Protein AF-A0A090DWC3-F1 (afdb_monomer_lite)

Sequence (326 aa):
MNIHKYEAYFHDGTLVEIDQKENNVVLSMISSEMYPDEMKDPMLLSYDNKIKGKLHLDKVKRITMDGETISLINMLYDSGEIFDLEIKENKVTIDVIWETYRPLMKVEEDSRIEIIAEAIYWENIPNMVDPFWFKEPSLPEFASRPHFHHLNPEAKDKNEKYFDRNGNKVAQGSIASCLIPSKLNTIPPKEVTFGFIPEIPISEYALEFHDGELLEIEQIHDNIAMTITSAEIKPEIIIKDASLVKNGRMKGKLHFETVLFLTKNRMAVPELKMEAEFGDIDYIKFISSNRLKISICWESYFPSYRSMGCDLIEIEANKIYWEPLN

pLDDT: mean 73.85, std 22.89, range [28.45, 98.62]

Secondary structure (DSSP, 8-state):
--GGGGGG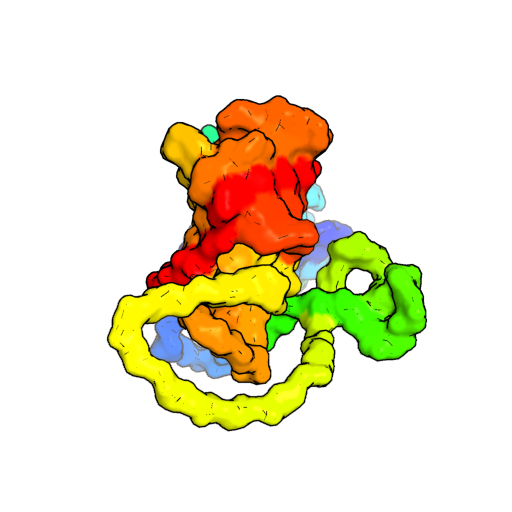GGTTEEEEEEEEETTEEEEEEEPPP--GGG-SS-----TTS--EEEEEEET--EEEETTEEES----SSSEEEEEEEEEETTEEEEEEEEE---TT---EEEEEEEEE-SEEEEEE-TT---TT-TT-TTSTTGGGS-------TT--STTS--B-TTS-B--TT-S------------------SSS-----TTTSTTTTTTEEEEEEEEETTEEEEEEEPPPPPTTS--SS-PBPTTS-BEEEEEEEEEEEEEETTEE-S----SSS-EEEEEEEEEETTEEEEEEEEEEEETTEEEEEEEEEEEEEEEEEEEE--

Structure (mmCIF, N/CA/C/O backbone):
data_AF-A0A090DWC3-F1
#
_entry.id   AF-A0A090DWC3-F1
#
loop_
_atom_site.group_PDB
_atom_site.id
_atom_site.type_symbol
_atom_site.label_atom_id
_atom_site.label_alt_id
_atom_site.label_comp_id
_atom_site.label_asym_id
_atom_site.label_entity_id
_atom_site.label_seq_id
_atom_site.pdbx_PDB_ins_code
_atom_site.Cartn_x
_atom_site.Cartn_y
_atom_site.Cartn_z
_atom_site.occupancy
_atom_site.B_iso_or_equiv
_atom_site.auth_seq_id
_atom_site.auth_comp_id
_atom_site.auth_asym_id
_atom_site.auth_atom_id
_atom_site.pdbx_PDB_model_num
ATOM 1 N N . MET A 1 1 ? -20.525 -10.791 19.090 1.00 72.12 1 MET A N 1
ATOM 2 C CA . MET A 1 1 ? -19.587 -11.907 19.373 1.00 72.12 1 MET A CA 1
ATOM 3 C C . MET A 1 1 ? -19.017 -11.712 20.774 1.00 72.12 1 MET A C 1
ATOM 5 O O . MET A 1 1 ? -18.936 -10.558 21.173 1.00 72.12 1 MET A O 1
ATOM 9 N N . ASN A 1 2 ? -18.647 -12.758 21.529 1.00 82.44 2 ASN A N 1
ATOM 10 C CA . ASN A 1 2 ? -17.956 -12.555 22.814 1.00 82.44 2 ASN A CA 1
ATOM 11 C C . ASN A 1 2 ? -16.433 -12.583 22.612 1.00 82.44 2 ASN A C 1
ATOM 13 O O . ASN A 1 2 ? -15.816 -13.644 22.672 1.00 82.44 2 ASN A O 1
ATOM 17 N N . ILE A 1 3 ? -15.864 -11.409 22.337 1.00 86.56 3 ILE A N 1
ATOM 18 C CA . ILE A 1 3 ? -14.441 -11.209 22.029 1.00 86.56 3 ILE A CA 1
ATOM 19 C C . ILE A 1 3 ? -13.512 -11.517 23.218 1.00 86.56 3 ILE A C 1
ATOM 21 O O . ILE A 1 3 ? -12.409 -11.996 22.994 1.00 86.56 3 ILE A O 1
ATOM 25 N N . HIS A 1 4 ? -13.987 -11.386 24.465 1.00 85.88 4 HIS A N 1
ATOM 26 C CA . HIS A 1 4 ? -13.240 -11.707 25.697 1.00 85.88 4 HIS A CA 1
ATOM 27 C C . HIS A 1 4 ? -12.712 -13.161 25.714 1.00 85.88 4 HIS A C 1
ATOM 29 O O . HIS A 1 4 ? -11.658 -13.445 26.266 1.00 85.88 4 HIS A O 1
ATOM 35 N N . LYS A 1 5 ? -13.376 -14.107 25.026 1.00 86.75 5 LYS A N 1
ATOM 36 C CA . LYS A 1 5 ? -12.861 -15.484 24.856 1.00 86.75 5 LYS A CA 1
ATOM 37 C C . LYS A 1 5 ? -11.533 -15.576 24.076 1.00 86.75 5 LYS A C 1
ATOM 39 O O . LYS A 1 5 ? -10.911 -16.636 24.106 1.00 86.75 5 LYS A O 1
ATOM 44 N N . TYR A 1 6 ? -11.167 -14.532 23.332 1.00 86.69 6 TYR A N 1
ATOM 45 C CA . TYR A 1 6 ? -10.143 -14.544 22.284 1.00 86.69 6 TYR A CA 1
ATOM 46 C C . TYR A 1 6 ? -9.036 -13.498 22.486 1.00 86.69 6 TYR A C 1
ATOM 48 O O . TYR A 1 6 ? -8.173 -13.368 21.628 1.00 86.69 6 TYR A O 1
ATOM 56 N N . GLU A 1 7 ? -9.039 -12.791 23.617 1.00 88.62 7 GLU A N 1
ATOM 57 C CA . GLU A 1 7 ? -8.053 -11.766 24.005 1.00 88.62 7 GLU A CA 1
ATOM 58 C C . GLU A 1 7 ? -6.602 -12.194 23.768 1.00 88.62 7 GLU A C 1
ATOM 60 O O . GLU A 1 7 ? -5.855 -11.491 23.098 1.00 88.62 7 GLU A O 1
ATOM 65 N N . ALA A 1 8 ? -6.238 -13.397 24.219 1.00 86.12 8 ALA A N 1
ATOM 66 C CA . ALA A 1 8 ? -4.885 -13.939 24.091 1.00 86.12 8 ALA A CA 1
ATOM 67 C C . ALA A 1 8 ? -4.403 -14.127 22.636 1.00 86.12 8 ALA A C 1
ATOM 69 O O . ALA A 1 8 ? -3.204 -14.245 22.419 1.00 86.12 8 ALA A O 1
ATOM 70 N N . TYR A 1 9 ? -5.304 -14.140 21.647 1.00 87.62 9 TYR A N 1
ATOM 71 C CA . TYR A 1 9 ? -4.941 -14.187 20.225 1.00 87.62 9 TYR A CA 1
ATOM 72 C C . TYR A 1 9 ? -4.695 -12.793 19.626 1.00 87.62 9 TYR A C 1
ATOM 74 O O . TYR A 1 9 ? -4.315 -12.687 18.468 1.00 87.62 9 TYR A O 1
ATOM 82 N N . PHE A 1 10 ? -4.901 -11.709 20.378 1.00 88.94 10 PHE A N 1
ATOM 83 C CA . PHE A 1 10 ? -4.467 -10.371 19.966 1.00 88.94 10 PHE A CA 1
ATOM 84 C C . PHE A 1 10 ? -3.044 -10.039 20.432 1.00 88.94 10 PHE A C 1
ATOM 86 O O . PHE A 1 10 ? -2.527 -9.020 20.003 1.00 88.94 10 PHE A O 1
ATOM 93 N N . HIS A 1 11 ? -2.386 -10.909 21.209 1.00 83.31 11 HIS A N 1
ATOM 94 C CA . HIS A 1 11 ? -0.924 -10.905 21.334 1.00 83.31 11 HIS A CA 1
ATOM 95 C C . HIS A 1 11 ? -0.299 -11.180 19.952 1.00 83.31 11 HIS A C 1
ATOM 97 O O . HIS A 1 11 ? -0.798 -12.039 19.214 1.00 83.31 11 HIS A O 1
ATOM 103 N N . ASP A 1 12 ? 0.743 -10.426 19.589 1.00 83.12 12 ASP A N 1
ATOM 104 C CA . ASP A 1 12 ? 1.318 -10.349 18.230 1.00 83.12 12 ASP A CA 1
ATOM 105 C C . ASP A 1 12 ? 0.261 -9.959 17.158 1.00 83.12 12 ASP A C 1
ATOM 107 O O . ASP A 1 12 ? 0.328 -10.353 15.987 1.00 83.12 12 ASP A O 1
ATOM 111 N N . GLY A 1 13 ? -0.783 -9.236 17.583 1.00 89.56 13 GLY A N 1
ATOM 112 C CA . GLY A 1 13 ? -1.860 -8.715 16.739 1.00 89.56 13 GLY A CA 1
ATOM 113 C C . GLY A 1 13 ? -1.568 -7.311 16.204 1.00 89.56 13 GLY A C 1
ATOM 114 O O . GLY A 1 13 ? -0.520 -6.727 16.460 1.00 89.56 13 GLY A O 1
ATOM 115 N N . THR A 1 14 ? -2.518 -6.728 15.472 1.00 91.44 14 THR A N 1
ATOM 116 C CA . THR A 1 14 ? -2.358 -5.403 14.847 1.00 91.44 14 THR A CA 1
ATOM 117 C C . THR A 1 14 ? -3.564 -4.510 15.115 1.00 91.44 14 THR A C 1
ATOM 119 O O . THR A 1 14 ? -4.700 -4.848 14.766 1.00 91.44 14 THR A O 1
ATOM 122 N N . LEU A 1 15 ? -3.309 -3.341 15.699 1.00 93.50 15 LEU A N 1
ATOM 123 C CA . LEU A 1 15 ? -4.224 -2.210 15.783 1.00 93.50 15 LEU A CA 1
ATOM 124 C C . LEU A 1 15 ? -4.067 -1.384 14.501 1.00 93.50 15 LEU A C 1
ATOM 126 O O . LEU A 1 15 ? -3.038 -0.758 14.268 1.00 93.50 15 LEU A O 1
ATOM 130 N N . VAL A 1 16 ? -5.084 -1.435 13.644 1.00 89.69 16 VAL A N 1
ATOM 131 C CA . VAL A 1 16 ? -5.047 -0.909 12.269 1.00 89.69 16 VAL A CA 1
ATOM 132 C C . VAL A 1 16 ? -5.507 0.548 12.190 1.00 89.69 16 VAL A C 1
ATOM 134 O O . VAL A 1 16 ? -5.020 1.322 11.372 1.00 89.69 16 VAL A O 1
ATOM 137 N N . GLU A 1 17 ? -6.499 0.917 12.998 1.00 90.50 17 GLU A N 1
ATOM 138 C CA . GLU A 1 17 ? -7.152 2.226 12.946 1.00 90.50 17 GLU A CA 1
ATOM 139 C C . GLU A 1 17 ? -7.845 2.510 14.283 1.00 90.50 17 GLU A C 1
ATOM 141 O O . GLU A 1 17 ? -8.475 1.627 14.873 1.00 90.50 17 GLU A O 1
ATOM 146 N N . ILE A 1 18 ? -7.777 3.771 14.710 1.00 92.88 18 ILE A N 1
ATOM 147 C CA . ILE A 1 18 ? -8.570 4.335 15.801 1.00 92.88 18 ILE A CA 1
ATOM 148 C C . ILE A 1 18 ? -9.450 5.436 15.204 1.00 92.88 18 ILE A C 1
ATOM 150 O O . ILE A 1 18 ? -8.930 6.463 14.769 1.00 92.88 18 ILE A O 1
ATOM 154 N N . ASP A 1 19 ? -10.768 5.238 15.207 1.00 94.12 19 ASP A N 1
ATOM 155 C CA . ASP A 1 19 ? -11.751 6.296 14.935 1.00 94.12 19 ASP A CA 1
ATOM 156 C C . ASP A 1 19 ? -12.386 6.732 16.262 1.00 94.12 19 ASP A C 1
ATOM 158 O O . ASP A 1 19 ? -12.917 5.903 17.005 1.00 94.12 19 ASP A O 1
ATOM 162 N N . GLN A 1 20 ? -12.342 8.029 16.572 1.00 93.12 20 GLN A N 1
ATOM 163 C CA . GLN A 1 20 ? -13.072 8.605 17.698 1.00 93.12 20 GLN A CA 1
ATOM 164 C C . GLN A 1 20 ? -14.037 9.679 17.205 1.00 93.12 20 GLN A C 1
ATOM 166 O O . GLN A 1 20 ? -13.639 10.738 16.713 1.00 93.12 20 GLN A O 1
ATOM 171 N N . LYS A 1 21 ? -15.326 9.453 17.463 1.00 94.12 21 LYS A N 1
ATOM 172 C CA . LYS A 1 21 ? -16.395 10.390 17.134 1.00 94.12 21 LYS A CA 1
ATOM 173 C C . LYS A 1 21 ? -17.242 10.706 18.357 1.00 94.12 21 LYS A C 1
ATOM 175 O O . LYS A 1 21 ? -17.954 9.850 18.884 1.00 94.12 21 LYS A O 1
ATOM 180 N N . GLU A 1 22 ? -17.205 11.976 18.757 1.00 93.69 22 GLU A N 1
ATOM 181 C CA . GLU A 1 22 ? -17.844 12.475 19.978 1.00 93.69 22 GLU A CA 1
ATOM 182 C C . GLU A 1 22 ? -17.366 11.657 21.193 1.00 93.69 22 GLU A C 1
ATOM 184 O O . GLU A 1 22 ? -16.174 11.661 21.503 1.00 93.69 22 GLU A O 1
ATOM 189 N N . ASN A 1 23 ? -18.274 10.926 21.843 1.00 95.75 23 ASN A N 1
ATOM 190 C CA . ASN A 1 23 ? -17.980 10.073 22.992 1.00 95.75 23 ASN A CA 1
ATOM 191 C C . ASN A 1 23 ? -17.891 8.584 22.611 1.00 95.75 23 ASN A C 1
ATOM 193 O O . ASN A 1 23 ? -18.076 7.745 23.482 1.00 95.75 23 ASN A O 1
ATOM 197 N N . ASN A 1 24 ? -17.677 8.216 21.347 1.00 97.88 24 ASN A N 1
ATOM 198 C CA . ASN A 1 24 ? -17.542 6.812 20.940 1.00 97.88 24 ASN A CA 1
ATOM 199 C C . ASN A 1 24 ? -16.169 6.591 20.302 1.00 97.88 24 ASN A C 1
ATOM 201 O O . ASN A 1 24 ? -15.711 7.437 19.532 1.00 97.88 24 ASN A O 1
ATOM 205 N N . VAL A 1 25 ? -15.532 5.466 20.623 1.00 98.25 25 VAL A N 1
ATOM 206 C CA . VAL A 1 25 ? -14.249 5.041 20.040 1.00 98.25 25 VAL A CA 1
ATOM 207 C C . VAL A 1 25 ? -14.450 3.698 19.348 1.00 98.25 25 VAL A C 1
ATOM 209 O O . VAL A 1 25 ? -15.135 2.822 19.875 1.00 98.25 25 VAL A O 1
ATOM 212 N N . VAL A 1 26 ? -13.848 3.534 18.175 1.00 98.19 26 VAL A N 1
ATOM 213 C CA . VAL A 1 26 ? -13.867 2.302 17.388 1.00 98.19 26 VAL A CA 1
ATOM 214 C C . VAL A 1 26 ? -12.431 1.918 17.057 1.00 98.19 26 VAL A C 1
ATOM 216 O O . VAL A 1 26 ? -11.700 2.696 16.446 1.00 98.19 26 VAL A O 1
ATOM 219 N N . LEU A 1 27 ? -12.035 0.716 17.467 1.00 97.38 27 LEU A N 1
ATOM 220 C CA . LEU A 1 27 ? -10.686 0.181 17.287 1.00 97.38 27 LEU A CA 1
ATOM 221 C C . LEU A 1 27 ? -10.736 -0.945 16.252 1.00 97.38 27 LEU A C 1
ATOM 223 O O . LEU A 1 27 ? -11.310 -2.006 16.513 1.00 97.38 27 LEU A O 1
ATOM 227 N N . SER A 1 28 ? -10.166 -0.715 15.072 1.00 95.62 28 SER A N 1
ATOM 228 C CA . SER A 1 28 ? -10.026 -1.737 14.029 1.00 95.62 28 SER A CA 1
ATOM 229 C C . SER A 1 28 ? -8.841 -2.630 14.374 1.00 95.62 28 SER A C 1
ATOM 231 O O . SER A 1 28 ? -7.712 -2.147 14.411 1.00 95.62 28 SER A O 1
ATOM 233 N N . MET A 1 29 ? -9.076 -3.916 14.636 1.00 95.00 29 MET A N 1
ATOM 234 C CA . MET A 1 29 ? -8.039 -4.836 15.114 1.00 95.00 29 MET A CA 1
ATOM 235 C C . MET A 1 29 ? -8.022 -6.168 14.360 1.00 95.00 29 MET A C 1
ATOM 237 O O . MET A 1 29 ? -9.052 -6.671 13.893 1.00 95.00 29 MET A O 1
ATOM 241 N N . ILE A 1 30 ? -6.825 -6.741 14.275 1.00 92.62 30 ILE A N 1
ATOM 242 C CA . ILE A 1 30 ? -6.504 -8.024 13.650 1.00 92.62 30 ILE A CA 1
ATOM 243 C C . ILE A 1 30 ? -5.735 -8.871 14.676 1.00 92.62 30 ILE A C 1
ATOM 245 O O . ILE A 1 30 ? -4.839 -8.360 15.341 1.00 92.62 30 ILE A O 1
ATOM 249 N N . SER A 1 31 ? -6.089 -10.147 14.823 1.00 91.62 31 SER A N 1
ATOM 250 C CA . SER A 1 31 ? -5.384 -11.093 15.702 1.00 91.62 31 SER A CA 1
ATOM 251 C C . SER A 1 31 ? -4.082 -11.614 15.072 1.00 91.62 31 SER A C 1
ATOM 253 O O . SER A 1 31 ? -3.887 -11.512 13.856 1.00 91.62 31 SER A O 1
ATOM 255 N N . SER A 1 32 ? -3.233 -12.276 15.857 1.00 86.62 32 SER A N 1
ATOM 256 C CA . SER A 1 32 ? -2.251 -13.223 15.315 1.00 86.62 32 SER A CA 1
ATOM 257 C C . SER A 1 32 ? -2.955 -14.440 14.679 1.00 86.62 32 SER A C 1
ATOM 259 O O . SER A 1 32 ? -4.177 -14.610 14.796 1.00 86.62 32 SER A O 1
ATOM 261 N N . GLU A 1 33 ? -2.222 -15.245 13.899 1.00 82.44 33 GLU A N 1
ATOM 262 C CA . GLU A 1 33 ? -2.803 -16.412 13.215 1.00 82.44 33 GLU A CA 1
ATOM 263 C C . GLU A 1 33 ? -3.188 -17.508 14.221 1.00 82.44 33 GLU A C 1
ATOM 265 O O . GLU A 1 33 ? -2.407 -17.865 15.101 1.00 82.44 33 GLU A O 1
ATOM 270 N N . MET A 1 34 ? -4.391 -18.070 14.071 1.00 80.75 34 MET A N 1
ATOM 271 C CA . MET A 1 34 ? -4.921 -19.092 14.970 1.00 80.75 34 MET A CA 1
ATOM 272 C C . MET A 1 34 ? -4.994 -20.465 14.295 1.00 80.75 34 MET A C 1
ATOM 274 O O . MET A 1 34 ? -5.487 -20.590 13.175 1.00 80.75 34 MET A O 1
ATOM 278 N N . TYR A 1 35 ? -4.626 -21.531 15.009 1.00 76.31 35 TYR A N 1
ATOM 279 C CA . TYR A 1 35 ? -4.854 -22.893 14.520 1.00 76.31 35 TYR A CA 1
ATOM 280 C C . TYR A 1 35 ? -6.360 -23.239 14.527 1.00 76.31 35 TYR A C 1
ATOM 282 O O . TYR A 1 35 ? -7.005 -23.103 15.572 1.00 76.31 35 TYR A O 1
ATOM 290 N N . PRO A 1 36 ? -6.937 -23.754 13.419 1.00 70.81 36 PRO A N 1
ATOM 291 C CA . PRO A 1 36 ? -8.359 -24.111 13.353 1.00 70.81 36 PRO A CA 1
ATOM 292 C C . PRO A 1 36 ? -8.824 -25.103 14.433 1.00 70.81 36 PRO A C 1
ATOM 294 O O . PRO A 1 36 ? -9.958 -25.015 14.902 1.00 70.81 36 PRO A O 1
ATOM 297 N N . ASP A 1 37 ? -7.944 -26.008 14.872 1.00 74.88 37 ASP A N 1
ATOM 298 C CA . ASP A 1 37 ? -8.245 -27.027 15.888 1.00 74.88 37 ASP A CA 1
ATOM 299 C C . ASP A 1 37 ? -8.377 -26.464 17.321 1.00 74.88 37 ASP A C 1
ATOM 301 O O . ASP A 1 37 ? -8.918 -27.135 18.202 1.00 74.88 37 ASP A O 1
ATOM 305 N N . GLU A 1 38 ? -7.925 -25.231 17.582 1.00 68.44 38 GLU A N 1
ATOM 306 C CA . GLU A 1 38 ? -8.079 -24.582 18.896 1.00 68.44 38 GLU A CA 1
ATOM 307 C C . GLU A 1 38 ? -9.458 -23.921 19.087 1.00 68.44 38 GLU A C 1
ATOM 309 O O . GLU A 1 38 ? -9.820 -23.498 20.195 1.00 68.44 38 GLU A O 1
ATOM 314 N N . MET A 1 39 ? -10.255 -23.831 18.017 1.00 67.38 39 MET A N 1
ATOM 315 C CA . MET A 1 39 ? -11.461 -23.007 17.985 1.00 67.38 39 MET A CA 1
ATOM 316 C C . MET A 1 39 ? -12.666 -23.685 18.637 1.00 67.38 39 MET A C 1
ATOM 318 O O . MET A 1 39 ? -13.158 -24.725 18.207 1.00 67.38 39 MET A O 1
ATOM 322 N N . LYS A 1 40 ? -13.181 -23.043 19.691 1.00 63.94 40 LYS A N 1
ATOM 323 C CA . LYS A 1 40 ? -14.287 -23.560 20.520 1.00 63.94 40 LYS A CA 1
ATOM 324 C C . LYS A 1 40 ? -15.679 -23.129 20.047 1.00 63.94 40 LYS A C 1
ATOM 326 O O . LYS A 1 40 ? -16.660 -23.750 20.443 1.00 63.94 40 LYS A O 1
ATOM 331 N N . ASP A 1 41 ? -15.760 -22.096 19.208 1.00 65.62 41 ASP A N 1
ATOM 332 C CA . ASP A 1 41 ? -16.972 -21.667 18.503 1.00 65.62 41 ASP A CA 1
ATOM 333 C C . ASP A 1 41 ? -16.668 -21.633 16.987 1.00 65.62 41 ASP A C 1
ATOM 335 O O . ASP A 1 41 ? -15.545 -21.283 16.617 1.00 65.62 41 ASP A O 1
ATOM 339 N N . PRO A 1 42 ? -17.632 -21.937 16.094 1.00 58.59 42 PRO A N 1
ATOM 340 C CA . PRO A 1 42 ? -17.446 -21.829 14.645 1.00 58.59 42 PRO A CA 1
ATOM 341 C C . PRO A 1 42 ? -17.442 -20.355 14.205 1.00 58.59 42 PRO A C 1
ATOM 343 O O . PRO A 1 42 ? -18.478 -19.780 13.862 1.00 58.59 42 PRO A O 1
ATOM 346 N N . MET A 1 43 ? -16.268 -19.728 14.253 1.00 62.41 43 MET A N 1
ATOM 347 C CA . MET A 1 43 ? -16.065 -18.347 13.820 1.00 62.41 43 MET A CA 1
ATOM 348 C C . MET A 1 43 ? -16.008 -18.236 12.293 1.00 62.41 43 MET A C 1
ATOM 350 O O . MET A 1 43 ? -15.452 -19.094 11.612 1.00 62.41 43 MET A O 1
ATOM 354 N N . LEU A 1 44 ? -16.518 -17.124 11.756 1.00 63.00 44 LEU A N 1
ATOM 355 C CA . LEU A 1 44 ? -16.125 -16.660 10.426 1.00 63.00 44 LEU A CA 1
ATOM 356 C C . LEU A 1 44 ? -14.764 -15.971 10.560 1.00 63.00 44 LEU A C 1
ATOM 358 O O . LEU A 1 44 ? -14.701 -14.768 10.825 1.00 63.00 44 LEU A O 1
ATOM 362 N N . LEU A 1 45 ? -13.698 -16.759 10.435 1.00 61.38 45 LEU A N 1
ATOM 363 C CA . LEU A 1 45 ? -12.338 -16.248 10.284 1.00 61.38 45 LEU A CA 1
ATOM 364 C C . LEU A 1 45 ? -12.173 -15.530 8.946 1.00 61.38 45 LEU A C 1
ATOM 366 O O . LEU A 1 45 ? -12.927 -15.755 7.995 1.00 61.38 45 LEU A O 1
ATOM 370 N N . SER A 1 46 ? -11.133 -14.708 8.880 1.00 58.25 46 SER A N 1
ATOM 371 C CA . SER A 1 46 ? -10.499 -14.353 7.611 1.00 58.25 46 SER A CA 1
ATOM 372 C C . SER A 1 46 ? -9.782 -15.565 6.986 1.00 58.25 46 SER A C 1
ATOM 374 O O . SER A 1 46 ? -9.544 -16.568 7.662 1.00 58.25 46 SER A O 1
ATOM 376 N N . TYR A 1 47 ? -9.473 -15.501 5.687 1.00 62.09 47 TYR A N 1
ATOM 377 C CA . TYR A 1 47 ? -8.849 -16.602 4.930 1.00 62.09 47 TYR A CA 1
ATOM 378 C C . TYR A 1 47 ? -7.474 -17.017 5.491 1.00 62.09 47 TYR A C 1
ATOM 380 O O . TYR A 1 47 ? -7.112 -18.189 5.461 1.00 62.09 47 TYR A O 1
ATOM 388 N N . ASP A 1 48 ? -6.749 -16.061 6.067 1.00 69.81 48 ASP A N 1
ATOM 389 C CA . ASP A 1 48 ? -5.476 -16.192 6.779 1.00 69.81 48 ASP A CA 1
ATOM 390 C C . ASP A 1 48 ? -5.642 -16.578 8.268 1.00 69.81 48 ASP A C 1
ATOM 392 O O . ASP A 1 48 ? -4.836 -16.194 9.106 1.00 69.81 48 ASP A O 1
ATOM 396 N N . ASN A 1 49 ? -6.718 -17.298 8.610 1.00 79.75 49 ASN A N 1
ATOM 397 C CA . ASN A 1 49 ? -7.069 -17.821 9.944 1.00 79.75 49 ASN A CA 1
ATOM 398 C C . ASN A 1 49 ? -7.088 -16.804 11.112 1.00 79.75 49 ASN A C 1
ATOM 400 O O . ASN A 1 49 ? -7.131 -17.200 12.279 1.00 79.75 49 ASN A O 1
ATOM 404 N N . LYS A 1 50 ? -7.102 -15.497 10.830 1.00 86.44 50 LYS A N 1
ATOM 405 C CA . LYS A 1 50 ? -7.148 -14.424 11.839 1.00 86.44 50 LYS A CA 1
ATOM 406 C C . LYS A 1 50 ? -8.581 -13.981 12.151 1.00 86.44 50 LYS A C 1
ATOM 408 O O . LYS A 1 50 ? -9.459 -13.977 11.275 1.00 86.44 50 LYS A O 1
ATOM 413 N N . ILE A 1 51 ? -8.806 -13.518 13.378 1.00 89.56 51 ILE A N 1
ATOM 414 C CA . ILE A 1 51 ? -9.969 -12.712 13.765 1.00 89.56 51 ILE A CA 1
ATOM 415 C C . ILE A 1 51 ? -9.714 -11.281 13.284 1.00 89.56 51 ILE A C 1
ATOM 417 O O . ILE A 1 51 ? -8.668 -10.702 13.568 1.00 89.56 51 ILE A O 1
ATOM 421 N N . LYS A 1 52 ? -10.671 -10.702 12.556 1.00 90.56 52 LYS A N 1
ATOM 422 C CA . LYS A 1 52 ? -10.581 -9.342 12.005 1.00 90.56 52 LYS A CA 1
ATOM 423 C C . LYS A 1 52 ? -11.890 -8.603 12.235 1.00 90.56 52 LYS A C 1
ATOM 425 O O . LYS A 1 52 ? -12.962 -9.194 12.079 1.00 90.56 52 LYS A O 1
ATOM 430 N N . GLY A 1 53 ? -11.831 -7.335 12.633 1.00 93.31 53 GLY A N 1
ATOM 431 C CA . GLY A 1 53 ? -13.041 -6.584 12.955 1.00 93.31 53 GLY A CA 1
ATOM 432 C C . GLY A 1 53 ? -12.811 -5.295 13.727 1.00 93.31 53 GLY A C 1
ATOM 433 O O . GLY A 1 53 ? -11.699 -4.777 13.792 1.00 93.31 53 GLY A O 1
ATOM 434 N N . LYS A 1 54 ? -13.900 -4.777 14.295 1.00 96.56 54 LYS A N 1
ATOM 435 C CA . LYS A 1 54 ? -13.940 -3.517 15.040 1.00 96.56 54 LYS A CA 1
ATOM 436 C C . LYS A 1 54 ? -14.460 -3.753 16.458 1.00 96.56 54 LYS A C 1
ATOM 438 O O . LYS A 1 54 ? -15.550 -4.301 16.649 1.00 96.56 54 LYS A O 1
ATOM 443 N N . LEU A 1 55 ? -13.689 -3.312 17.450 1.00 97.75 55 LEU A N 1
ATOM 444 C CA . LEU A 1 55 ? -14.132 -3.188 18.835 1.00 97.75 55 LEU A CA 1
ATOM 445 C C . LEU A 1 55 ? -14.745 -1.798 19.008 1.00 97.75 55 LEU A C 1
ATOM 447 O O . LEU A 1 55 ? -14.051 -0.791 18.896 1.00 97.75 55 LEU A O 1
ATOM 451 N N . HIS A 1 56 ? -16.050 -1.753 19.249 1.00 98.19 56 HIS A N 1
ATOM 452 C CA . HIS A 1 56 ? -16.819 -0.529 19.453 1.00 98.19 56 HIS A CA 1
ATOM 453 C C . HIS A 1 56 ? -16.961 -0.255 20.951 1.00 98.19 56 HIS A C 1
ATOM 455 O O . HIS A 1 56 ? -17.323 -1.155 21.714 1.00 98.19 56 HIS A O 1
ATOM 461 N N . LEU A 1 57 ? -16.680 0.982 21.362 1.00 98.25 57 LEU A N 1
ATOM 462 C CA . LEU A 1 57 ? -16.747 1.464 22.738 1.00 98.25 57 LEU A CA 1
ATOM 463 C C . LEU A 1 57 ? -17.689 2.675 22.792 1.00 98.25 57 LEU A C 1
ATOM 465 O O . LEU A 1 57 ? -17.287 3.811 22.523 1.00 98.25 57 LEU A O 1
ATOM 469 N N . ASP A 1 58 ? -18.951 2.429 23.139 1.00 97.88 58 ASP A N 1
ATOM 470 C CA . ASP A 1 58 ? -20.001 3.451 23.139 1.00 97.88 58 ASP A CA 1
ATOM 471 C C . ASP A 1 58 ? -19.999 4.264 24.441 1.00 97.88 58 ASP A C 1
ATOM 473 O O . ASP A 1 58 ? -19.942 3.715 25.550 1.00 97.88 58 ASP A O 1
ATOM 477 N N . LYS A 1 59 ? -20.166 5.587 24.308 1.00 97.81 59 LYS A N 1
ATOM 478 C CA . LYS A 1 59 ? -20.244 6.557 25.417 1.00 97.81 59 LYS A CA 1
ATOM 479 C C . LYS A 1 59 ? -19.068 6.443 26.402 1.00 97.81 59 LYS A C 1
ATOM 481 O O . LYS A 1 59 ? -19.248 6.324 27.618 1.00 97.81 59 LYS A O 1
ATOM 486 N N . VAL A 1 60 ? -17.860 6.496 25.861 1.00 98.25 60 VAL A N 1
ATOM 487 C CA . VAL A 1 60 ? -16.600 6.642 26.583 1.00 98.25 60 VAL A CA 1
ATOM 488 C C . VAL A 1 60 ? -16.698 7.746 27.643 1.00 98.25 60 VAL A C 1
ATOM 490 O O . VAL A 1 60 ? -17.069 8.887 27.370 1.00 98.25 60 VAL A O 1
ATOM 493 N N . LYS A 1 61 ? -16.365 7.373 28.881 1.00 97.88 61 LYS A N 1
ATOM 494 C CA . LYS A 1 61 ? -16.372 8.209 30.091 1.00 97.88 61 LYS A CA 1
ATOM 495 C C . LYS A 1 61 ? -14.985 8.729 30.449 1.00 97.88 61 LYS A C 1
ATOM 497 O O . LYS A 1 61 ? -14.874 9.775 31.083 1.00 97.88 61 LYS A O 1
ATOM 502 N N . ARG A 1 62 ? -13.940 7.980 30.090 1.00 98.12 62 ARG A N 1
ATOM 503 C CA . ARG A 1 62 ? -12.533 8.355 30.261 1.00 98.12 62 ARG A CA 1
ATOM 504 C C . ARG A 1 62 ? -11.666 7.560 29.291 1.00 98.12 62 ARG A C 1
ATOM 506 O O . ARG A 1 62 ? -11.853 6.349 29.181 1.00 98.12 62 ARG A O 1
ATOM 513 N N . ILE A 1 63 ? -10.697 8.234 28.683 1.00 98.25 63 ILE A N 1
ATOM 514 C CA . ILE A 1 63 ? -9.533 7.618 28.047 1.00 98.25 63 ILE A CA 1
ATOM 515 C C . ILE A 1 63 ? -8.316 8.006 28.889 1.00 98.25 63 ILE A C 1
ATOM 517 O O . ILE A 1 63 ? -8.196 9.159 29.312 1.00 98.25 63 ILE A O 1
ATOM 521 N N . THR A 1 64 ? -7.429 7.056 29.147 1.00 98.19 64 THR A N 1
ATOM 522 C CA . THR A 1 64 ? -6.092 7.318 29.686 1.00 98.19 64 THR A CA 1
ATOM 523 C C . THR A 1 64 ? -5.047 6.641 28.819 1.00 98.19 64 THR A C 1
ATOM 525 O O . THR A 1 64 ? -5.256 5.502 28.414 1.00 98.19 64 THR A O 1
ATOM 528 N N . MET A 1 65 ? -3.935 7.323 28.570 1.00 97.06 65 MET A N 1
ATOM 529 C CA . MET A 1 65 ? -2.752 6.781 27.901 1.00 97.06 65 MET A CA 1
ATOM 530 C C . MET A 1 65 ? -1.571 7.016 28.843 1.00 97.06 65 MET A C 1
ATOM 532 O O . MET A 1 65 ? -1.402 8.128 29.341 1.00 97.06 65 MET A O 1
ATOM 536 N N . ASP A 1 66 ? -0.871 5.946 29.217 1.00 96.06 66 ASP A N 1
ATOM 537 C CA . ASP A 1 66 ? 0.276 5.964 30.147 1.00 96.06 66 ASP A CA 1
ATOM 538 C C . ASP A 1 66 ? -0.026 6.607 31.516 1.00 96.06 66 ASP A C 1
ATOM 540 O O . ASP A 1 66 ? 0.832 7.136 32.222 1.00 96.06 66 ASP A O 1
ATOM 544 N N . GLY A 1 67 ? -1.301 6.533 31.913 1.00 95.50 67 GLY A N 1
ATOM 545 C CA . GLY A 1 67 ? -1.848 7.115 33.139 1.00 95.50 67 GLY A CA 1
ATOM 546 C C . GLY A 1 67 ? -2.354 8.557 33.003 1.00 95.50 67 GLY A C 1
ATOM 547 O O . GLY A 1 67 ? -3.153 8.989 33.840 1.00 95.50 67 GLY A O 1
ATOM 548 N N . GLU A 1 68 ? -1.982 9.289 31.950 1.00 97.44 68 GLU A N 1
ATOM 549 C CA . GLU A 1 68 ? -2.503 10.635 31.686 1.00 97.44 68 GLU A CA 1
ATOM 550 C C . GLU A 1 68 ? -3.901 10.576 31.056 1.00 97.44 68 GLU A C 1
ATOM 552 O O . GLU A 1 68 ? -4.195 9.720 30.226 1.00 97.44 68 GLU A O 1
ATOM 557 N N . THR A 1 69 ? -4.809 11.471 31.463 1.00 97.88 69 THR A N 1
ATOM 558 C CA . THR A 1 69 ? -6.189 11.501 30.939 1.00 97.88 69 THR A CA 1
ATOM 559 C C . THR A 1 69 ? -6.268 12.353 29.678 1.00 97.88 69 THR A C 1
ATOM 561 O O . THR A 1 69 ? -6.054 13.564 29.743 1.00 97.88 69 THR A O 1
ATOM 564 N N . ILE A 1 70 ? -6.644 11.736 28.556 1.00 96.38 70 ILE A N 1
ATOM 565 C CA . ILE A 1 70 ? -6.744 12.387 27.242 1.00 96.38 70 ILE A CA 1
ATOM 566 C C . ILE A 1 70 ? -8.203 12.501 26.779 1.00 96.38 70 ILE A C 1
ATOM 568 O O . ILE A 1 70 ? -9.072 11.735 27.198 1.00 96.38 70 ILE A O 1
ATOM 572 N N . SER A 1 71 ? -8.484 13.488 25.927 1.00 93.19 71 SER A N 1
ATOM 573 C CA . SER A 1 71 ? -9.821 13.746 25.364 1.00 93.19 71 SER A CA 1
ATOM 574 C C . SER A 1 71 ? -10.023 13.176 23.958 1.00 93.19 71 SER A C 1
ATOM 576 O O . SER A 1 71 ? -11.164 12.941 23.559 1.00 93.19 71 SER A O 1
ATOM 578 N N . LEU A 1 72 ? -8.932 12.963 23.220 1.00 93.44 72 LEU A N 1
ATOM 579 C CA . LEU A 1 72 ? -8.905 12.402 21.874 1.00 93.44 72 LEU A CA 1
ATOM 580 C C . LEU A 1 72 ? -7.776 11.371 21.793 1.00 93.44 72 LEU A C 1
ATOM 582 O O . LEU A 1 72 ? -6.651 11.687 22.179 1.00 93.44 72 LEU A O 1
ATOM 586 N N . ILE A 1 73 ? -8.069 10.185 21.265 1.00 93.31 73 ILE A N 1
ATOM 587 C CA . ILE A 1 73 ? -7.085 9.147 20.933 1.00 93.31 73 ILE A CA 1
ATOM 588 C C . ILE A 1 73 ? -7.018 8.939 19.415 1.00 93.31 73 ILE A C 1
ATOM 590 O O . ILE A 1 73 ? -8.037 8.999 18.732 1.00 93.31 73 ILE A O 1
ATOM 594 N N . ASN A 1 74 ? -5.809 8.731 18.892 1.00 90.69 74 ASN A N 1
ATOM 595 C CA . ASN A 1 74 ? -5.511 8.448 17.484 1.00 90.69 74 ASN A CA 1
ATOM 596 C C . ASN A 1 74 ? -4.347 7.440 17.430 1.00 90.69 74 ASN A C 1
ATOM 598 O O . ASN A 1 74 ? -3.675 7.238 18.441 1.00 90.69 74 ASN A O 1
ATOM 602 N N . MET A 1 75 ? -4.064 6.870 16.255 1.00 88.81 75 MET A N 1
ATOM 603 C CA . MET A 1 75 ? -2.790 6.179 16.003 1.00 88.81 75 MET A CA 1
ATOM 604 C C . MET A 1 75 ? -1.609 7.139 16.235 1.00 88.81 75 MET A C 1
ATOM 606 O O . MET A 1 75 ? -1.681 8.292 15.799 1.00 88.81 75 MET A O 1
ATOM 610 N N . LEU A 1 76 ? -0.531 6.683 16.888 1.00 79.19 76 LEU A N 1
ATOM 611 C CA . LEU A 1 76 ? 0.688 7.493 17.048 1.00 79.19 76 LEU A CA 1
ATOM 612 C C . LEU A 1 76 ? 1.622 7.384 15.831 1.00 79.19 76 LEU A C 1
ATOM 614 O O . LEU A 1 76 ? 2.110 8.406 15.346 1.00 79.19 76 LEU A O 1
ATOM 618 N N . TYR A 1 77 ? 1.818 6.168 15.310 1.00 83.69 77 TYR A N 1
ATOM 619 C CA . TYR A 1 77 ? 2.651 5.870 14.137 1.00 83.69 77 TYR A CA 1
ATOM 620 C C . TYR A 1 77 ? 1.881 5.091 13.061 1.00 83.69 77 TYR A C 1
ATOM 622 O O . TYR A 1 77 ? 0.652 5.042 13.086 1.00 83.69 77 TYR A O 1
ATOM 630 N N . ASP A 1 78 ? 2.603 4.547 12.076 1.00 75.50 78 ASP A N 1
ATOM 631 C CA . ASP A 1 78 ? 2.022 3.800 10.955 1.00 75.50 78 ASP A CA 1
ATOM 632 C C . ASP A 1 78 ? 1.270 2.551 11.436 1.00 75.50 78 ASP A C 1
ATOM 634 O O . ASP A 1 78 ? 0.227 2.219 10.888 1.00 75.50 78 ASP A O 1
ATOM 638 N N . SER A 1 79 ? 1.768 1.885 12.480 1.00 79.88 79 SER A N 1
ATOM 639 C CA . SER A 1 79 ? 1.183 0.661 13.028 1.00 79.88 79 SER A CA 1
ATOM 640 C C . SER A 1 79 ? 1.209 0.649 14.553 1.00 79.88 79 SER A C 1
ATOM 642 O O . SER A 1 79 ? 1.990 1.366 15.184 1.00 79.88 79 SER A O 1
ATOM 644 N N . GLY A 1 80 ? 0.353 -0.183 15.140 1.00 87.62 80 GLY A N 1
ATOM 645 C CA . GLY A 1 80 ? 0.429 -0.589 16.537 1.00 87.62 80 GLY A CA 1
ATOM 646 C C . GLY A 1 80 ? 0.381 -2.109 16.628 1.00 87.62 80 GLY A C 1
ATOM 647 O O . GLY A 1 80 ? -0.671 -2.702 16.391 1.00 87.62 80 GLY A O 1
ATOM 648 N N . GLU A 1 81 ? 1.496 -2.746 16.974 1.00 89.06 81 GLU A N 1
ATOM 649 C CA . GLU A 1 81 ? 1.506 -4.156 17.361 1.00 89.06 81 GLU A CA 1
ATOM 650 C C . GLU A 1 81 ? 0.849 -4.289 18.741 1.00 89.06 81 GLU A C 1
ATOM 652 O O . GLU A 1 81 ? 1.159 -3.540 19.669 1.00 89.06 81 GLU A O 1
ATOM 657 N N . ILE A 1 82 ? -0.114 -5.200 18.874 1.00 92.69 82 ILE A N 1
ATOM 658 C CA . ILE A 1 82 ? -0.842 -5.406 20.128 1.00 92.69 82 ILE A CA 1
ATOM 659 C C . ILE A 1 82 ? -0.064 -6.424 20.966 1.00 92.69 82 ILE A C 1
ATOM 661 O O . ILE A 1 82 ? 0.080 -7.586 20.583 1.00 92.69 82 ILE A O 1
ATOM 665 N N . PHE A 1 83 ? 0.423 -5.976 22.122 1.00 89.38 83 PHE A N 1
ATOM 666 C CA . PHE A 1 83 ? 1.172 -6.799 23.069 1.00 89.38 83 PHE A CA 1
ATOM 667 C C . PHE A 1 83 ? 0.251 -7.449 24.115 1.00 89.38 83 PHE A C 1
ATOM 669 O O . PHE A 1 83 ? 0.394 -8.630 24.420 1.00 89.38 83 PHE A O 1
ATOM 676 N N . ASP A 1 84 ? -0.739 -6.710 24.628 1.00 91.06 84 ASP A N 1
ATOM 677 C CA . ASP A 1 84 ? -1.796 -7.246 25.501 1.00 91.06 84 ASP A CA 1
ATOM 678 C C . ASP A 1 84 ? -3.150 -6.576 25.212 1.00 91.06 84 ASP A C 1
ATOM 680 O O . ASP A 1 84 ? -3.213 -5.409 24.817 1.00 91.06 84 ASP A O 1
ATOM 684 N N . LEU A 1 85 ? -4.243 -7.313 25.431 1.00 95.69 85 LEU A N 1
ATOM 685 C CA . LEU A 1 85 ? -5.624 -6.863 25.249 1.00 95.69 85 LEU A CA 1
ATOM 686 C C . LEU A 1 85 ? -6.518 -7.455 26.346 1.00 95.69 85 LEU A C 1
ATOM 688 O O . LEU A 1 85 ? -6.779 -8.653 26.370 1.00 95.69 85 LEU A O 1
ATOM 692 N N . GLU A 1 86 ? -7.080 -6.601 27.201 1.00 97.12 86 GLU A N 1
ATOM 693 C CA . GLU A 1 86 ? -7.962 -7.008 28.302 1.00 97.12 86 GLU A CA 1
ATOM 694 C C . GLU A 1 86 ? -9.326 -6.302 28.202 1.00 97.12 86 GLU A C 1
ATOM 696 O O . GLU A 1 86 ? -9.409 -5.078 28.326 1.00 97.12 86 GLU A O 1
ATOM 701 N N . ILE A 1 87 ? -10.419 -7.054 28.024 1.00 96.38 87 ILE A N 1
ATOM 702 C CA . ILE A 1 87 ? -11.779 -6.535 27.812 1.00 96.38 87 ILE A CA 1
ATOM 703 C C . ILE A 1 87 ? -12.685 -6.918 28.992 1.00 96.38 87 ILE A C 1
ATOM 705 O O . ILE A 1 87 ? -13.400 -7.922 29.006 1.00 96.38 87 ILE A O 1
ATOM 709 N N . LYS A 1 88 ? -12.717 -6.036 29.992 1.00 95.81 88 LYS A N 1
ATOM 710 C CA . LYS A 1 88 ? -13.677 -6.074 31.104 1.00 95.81 88 LYS A CA 1
ATOM 711 C C . LYS A 1 88 ? -14.991 -5.403 30.699 1.00 95.81 88 LYS A C 1
ATOM 713 O O . LYS A 1 88 ? -15.015 -4.507 29.865 1.00 95.81 88 LYS A O 1
ATOM 718 N N . GLU A 1 89 ? -16.077 -5.770 31.383 1.00 94.00 89 GLU A N 1
ATOM 719 C CA . GLU A 1 89 ? -17.472 -5.345 31.128 1.00 94.00 89 GLU A CA 1
ATOM 720 C C . GLU A 1 89 ? -17.659 -3.870 30.707 1.00 94.00 89 GLU A C 1
ATOM 722 O O . GLU A 1 89 ? -18.457 -3.581 29.822 1.00 94.00 89 GLU A O 1
ATOM 727 N N . ASN A 1 90 ? -16.921 -2.945 31.334 1.00 97.38 90 ASN A N 1
ATOM 728 C CA . ASN A 1 90 ? -16.974 -1.503 31.059 1.00 97.38 90 ASN A CA 1
ATOM 729 C C . ASN A 1 90 ? -15.577 -0.868 30.853 1.00 97.38 90 ASN A C 1
ATOM 731 O O . ASN A 1 90 ? -15.454 0.358 30.901 1.00 97.38 90 ASN A O 1
ATOM 735 N N . LYS A 1 91 ? -14.516 -1.670 30.672 1.00 98.06 91 LYS A N 1
ATOM 736 C CA . LYS A 1 91 ? -13.141 -1.186 30.455 1.00 98.06 91 LYS A CA 1
ATOM 737 C C . LYS A 1 91 ? -12.397 -2.066 29.452 1.00 98.06 91 LYS A C 1
ATOM 739 O O . LYS A 1 91 ? -12.293 -3.267 29.669 1.00 98.06 91 LYS A O 1
ATOM 744 N N . VAL A 1 92 ? -11.778 -1.438 28.457 1.00 98.12 92 VAL A N 1
ATOM 745 C CA . VAL A 1 92 ? -10.724 -2.052 27.638 1.00 98.12 92 VAL A CA 1
ATOM 746 C C . VAL A 1 92 ? -9.365 -1.541 28.115 1.00 98.12 92 VAL A C 1
ATOM 748 O O . VAL A 1 92 ? -9.216 -0.346 28.384 1.00 98.12 92 VAL A O 1
ATOM 751 N N . THR A 1 93 ? -8.390 -2.439 28.214 1.00 98.38 93 THR A N 1
ATOM 752 C CA . THR A 1 93 ? -6.961 -2.122 28.315 1.00 98.38 93 THR A CA 1
ATOM 753 C C . THR A 1 93 ? -6.263 -2.670 27.078 1.00 98.38 93 THR A C 1
ATOM 755 O O . THR A 1 93 ? -6.554 -3.802 26.697 1.00 98.38 93 THR A O 1
ATOM 758 N N . ILE A 1 94 ? -5.364 -1.899 26.468 1.00 97.62 94 ILE A N 1
ATOM 759 C CA . ILE A 1 94 ? -4.493 -2.371 25.386 1.00 97.62 94 ILE A CA 1
ATOM 760 C C . ILE A 1 94 ? -3.081 -1.867 25.660 1.00 97.62 94 ILE A C 1
ATOM 762 O O . ILE A 1 94 ? -2.897 -0.663 25.846 1.00 97.62 94 ILE A O 1
ATOM 766 N N . ASP A 1 95 ? -2.112 -2.773 25.676 1.00 93.75 95 ASP A N 1
ATOM 767 C CA . ASP A 1 95 ? -0.694 -2.425 25.615 1.00 93.75 95 ASP A CA 1
ATOM 768 C C . ASP A 1 95 ? -0.256 -2.545 24.151 1.00 93.75 95 ASP A C 1
ATOM 770 O O . ASP A 1 95 ? -0.393 -3.611 23.544 1.00 93.75 95 ASP A O 1
ATOM 774 N N . VAL A 1 96 ? 0.200 -1.435 23.567 1.00 92.06 96 VAL A N 1
ATOM 775 C CA . VAL A 1 96 ? 0.527 -1.315 22.138 1.00 92.06 96 VAL A CA 1
ATOM 776 C C . VAL A 1 96 ? 1.994 -0.937 21.982 1.00 92.06 96 VAL A C 1
ATOM 778 O O . VAL A 1 96 ? 2.452 -0.000 22.632 1.00 92.06 96 VAL A O 1
ATOM 781 N N . ILE A 1 97 ? 2.706 -1.630 21.094 1.00 88.12 97 ILE A N 1
ATOM 782 C CA . ILE A 1 97 ? 4.020 -1.224 20.590 1.00 88.12 97 ILE A CA 1
ATOM 783 C C . ILE A 1 97 ? 3.778 -0.477 19.278 1.00 88.12 97 ILE A C 1
ATOM 785 O O . ILE A 1 97 ? 3.371 -1.063 18.275 1.00 88.12 97 ILE A O 1
ATOM 789 N N . TRP A 1 98 ? 3.981 0.837 19.280 1.00 84.75 98 TRP A N 1
ATOM 790 C CA . TRP A 1 98 ? 3.807 1.656 18.087 1.00 84.75 98 TRP A CA 1
ATOM 791 C C . TRP A 1 98 ? 5.034 1.550 17.189 1.00 84.75 98 TRP A C 1
ATOM 793 O O . TRP A 1 98 ? 6.146 1.862 17.617 1.00 84.75 98 TRP A O 1
ATOM 803 N N . GLU A 1 99 ? 4.827 1.185 15.925 1.00 75.00 99 GLU A N 1
ATOM 804 C CA . GLU A 1 99 ? 5.897 1.055 14.938 1.00 75.00 99 GLU A CA 1
ATOM 805 C C . GLU A 1 99 ? 5.742 2.048 13.781 1.00 75.00 99 GLU A C 1
ATOM 807 O O . GLU A 1 99 ? 4.669 2.218 13.193 1.00 75.00 99 GLU A O 1
ATOM 812 N N . THR A 1 100 ? 6.859 2.655 13.381 1.00 67.50 100 THR A N 1
ATOM 813 C CA . THR A 1 100 ? 6.991 3.301 12.068 1.00 67.50 100 THR A CA 1
ATOM 814 C C . THR A 1 100 ? 7.563 2.315 11.050 1.00 67.50 100 THR A C 1
ATOM 816 O O . THR A 1 100 ? 8.716 1.900 11.182 1.00 67.50 100 THR A O 1
ATOM 819 N N . TYR A 1 101 ? 6.845 2.030 9.961 1.00 60.84 101 TYR A N 1
ATOM 820 C CA . TYR A 1 101 ? 7.359 1.192 8.860 1.00 60.84 101 TYR A CA 1
ATOM 821 C C . TYR A 1 101 ? 8.260 1.960 7.867 1.00 60.84 101 TYR A C 1
ATOM 823 O O . TYR A 1 101 ? 8.515 1.501 6.755 1.00 60.84 101 TYR A O 1
ATOM 831 N N . AR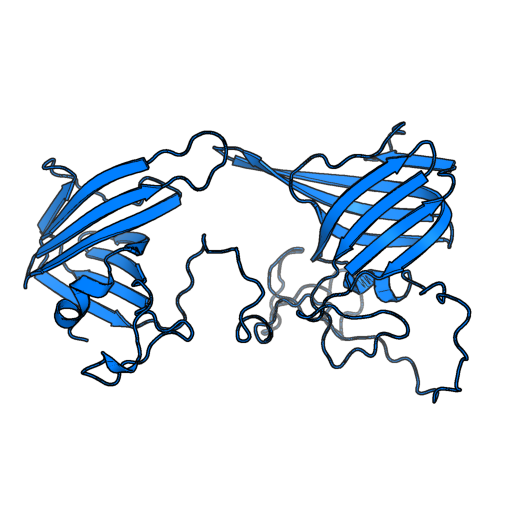G A 1 102 ? 8.759 3.143 8.254 1.00 48.47 102 ARG A N 1
ATOM 832 C CA . ARG A 1 102 ? 9.519 4.070 7.396 1.00 48.47 102 ARG A CA 1
ATOM 833 C C . ARG A 1 102 ? 11.036 3.910 7.618 1.00 48.47 102 ARG A C 1
ATOM 835 O O . ARG A 1 102 ? 11.484 3.899 8.762 1.00 48.47 102 ARG A O 1
ATOM 842 N N . PRO A 1 103 ? 11.868 3.853 6.561 1.00 44.97 103 PRO A N 1
ATOM 843 C CA . PRO A 1 103 ? 13.204 3.237 6.629 1.00 44.97 103 PRO A CA 1
ATOM 844 C C . PRO A 1 103 ? 14.321 4.048 7.317 1.00 44.97 103 PRO A C 1
ATOM 846 O O . PRO A 1 103 ? 15.452 3.571 7.379 1.00 44.97 103 PRO A O 1
ATOM 849 N N . LEU A 1 104 ? 14.065 5.268 7.809 1.00 41.50 104 LEU A N 1
ATOM 850 C CA . LEU A 1 104 ? 15.127 6.162 8.313 1.00 41.50 104 LEU A CA 1
ATOM 851 C C . LEU A 1 104 ? 15.344 6.129 9.833 1.00 41.50 104 LEU A C 1
ATOM 853 O O . LEU A 1 104 ? 16.456 6.399 10.282 1.00 41.50 104 LEU A O 1
ATOM 857 N N . MET A 1 105 ? 14.325 5.772 10.613 1.00 47.78 105 MET A N 1
ATOM 858 C CA . MET A 1 105 ? 14.441 5.363 12.016 1.00 47.78 105 MET A CA 1
ATOM 859 C C . MET A 1 105 ? 13.293 4.396 12.291 1.00 47.78 105 MET A C 1
ATOM 861 O O . MET A 1 105 ? 12.147 4.772 12.055 1.00 47.78 105 MET A O 1
ATOM 865 N N . LYS A 1 106 ? 13.573 3.197 12.818 1.00 59.03 106 LYS A N 1
ATOM 866 C CA . LYS A 1 106 ? 12.524 2.435 13.501 1.00 59.03 106 LYS A CA 1
ATOM 867 C C . LYS A 1 106 ? 12.263 3.155 14.820 1.00 59.03 106 LYS A C 1
ATOM 869 O O . LYS A 1 106 ? 13.117 3.117 15.706 1.00 59.03 106 LYS A O 1
ATOM 874 N N . VAL A 1 107 ? 11.137 3.850 14.916 1.00 65.25 107 VAL A N 1
ATOM 875 C CA . VAL A 1 107 ? 10.585 4.242 16.209 1.00 65.25 107 VAL A CA 1
ATOM 876 C C . VAL A 1 107 ? 9.737 3.074 16.699 1.00 65.25 107 VAL A C 1
ATOM 878 O O . VAL A 1 107 ? 8.964 2.501 15.930 1.00 65.25 107 VAL A O 1
ATOM 881 N N . GLU A 1 108 ? 9.979 2.695 17.945 1.00 75.44 108 GLU A N 1
ATOM 882 C CA . GLU A 1 108 ? 9.364 1.586 18.666 1.00 75.44 108 GLU A CA 1
ATOM 883 C C . GLU A 1 108 ? 9.135 2.121 20.083 1.00 75.44 108 GLU A C 1
ATOM 885 O O . GLU A 1 108 ? 10.082 2.258 20.858 1.00 75.44 108 GLU A O 1
ATOM 890 N N . GLU A 1 109 ? 7.906 2.553 20.362 1.00 83.44 109 GLU A N 1
ATOM 891 C CA . GLU A 1 109 ? 7.496 3.131 21.648 1.00 83.44 109 GLU A CA 1
ATOM 892 C C . GLU A 1 109 ? 6.294 2.343 22.174 1.00 83.44 109 GLU A C 1
ATOM 894 O O . GLU A 1 109 ? 5.351 2.086 21.425 1.00 83.44 109 GLU A O 1
ATOM 899 N N . ASP A 1 110 ? 6.317 1.948 23.446 1.00 91.62 110 ASP A N 1
ATOM 900 C CA . ASP A 1 110 ? 5.182 1.311 24.108 1.00 91.62 110 ASP A CA 1
ATOM 901 C C . ASP A 1 110 ? 4.191 2.347 24.664 1.00 91.62 110 ASP A C 1
ATOM 903 O O . ASP A 1 110 ? 4.569 3.437 25.098 1.00 91.62 110 ASP A O 1
ATOM 907 N N . SER A 1 111 ? 2.897 2.019 24.661 1.00 94.00 111 SER A N 1
ATOM 908 C CA . SER A 1 111 ? 1.891 2.774 25.421 1.00 94.00 111 SER A CA 1
ATOM 909 C C . SER A 1 111 ? 0.781 1.884 25.966 1.00 94.00 111 SER A C 1
ATOM 911 O O . SER A 1 111 ? 0.248 1.019 25.265 1.00 94.00 111 SER A O 1
ATOM 913 N N . ARG A 1 112 ? 0.354 2.170 27.200 1.00 97.19 112 ARG A N 1
ATOM 914 C CA . ARG A 1 112 ? -0.819 1.563 27.839 1.00 97.19 112 ARG A CA 1
ATOM 915 C C . ARG A 1 112 ? -2.048 2.440 27.644 1.00 97.19 112 ARG A C 1
ATOM 917 O O . ARG A 1 112 ? -2.226 3.450 28.332 1.00 97.19 112 ARG A O 1
ATOM 924 N N . ILE A 1 113 ? -2.946 2.009 26.768 1.00 97.94 113 ILE A N 1
ATOM 925 C CA . ILE A 1 113 ? -4.265 2.609 26.564 1.00 97.94 113 ILE A CA 1
ATOM 926 C C . ILE A 1 113 ? -5.260 1.979 27.549 1.00 97.94 113 ILE A C 1
ATOM 928 O O . ILE A 1 113 ? -5.427 0.762 27.588 1.00 97.94 113 ILE A O 1
ATOM 932 N N . GLU A 1 114 ? -6.007 2.797 28.296 1.00 98.62 114 GLU A N 1
ATOM 933 C CA . GLU A 1 114 ? -7.216 2.355 29.001 1.00 98.62 114 GLU A CA 1
ATOM 934 C C . GLU A 1 114 ? -8.432 3.196 28.597 1.00 98.62 114 GLU A C 1
ATOM 936 O O . GLU A 1 114 ? -8.417 4.423 28.720 1.00 98.62 114 GLU A O 1
ATOM 941 N N . ILE A 1 115 ? -9.523 2.544 28.187 1.00 98.38 115 ILE A N 1
ATOM 942 C CA . ILE A 1 115 ? -10.782 3.207 27.819 1.00 98.38 115 ILE A CA 1
ATOM 943 C C . ILE A 1 115 ? -11.918 2.657 28.681 1.00 98.38 115 ILE A C 1
ATOM 945 O O . ILE A 1 115 ? -12.131 1.448 28.741 1.00 98.38 115 ILE A O 1
ATOM 949 N N . ILE A 1 116 ? -12.672 3.547 29.331 1.00 98.50 116 ILE A N 1
ATOM 950 C CA . ILE A 1 116 ? -13.864 3.213 30.126 1.00 98.50 116 ILE A CA 1
ATOM 951 C C . ILE A 1 116 ? -15.110 3.688 29.373 1.00 98.50 116 ILE A C 1
ATOM 953 O O . ILE A 1 116 ? -15.203 4.874 29.060 1.00 98.50 116 ILE A O 1
ATOM 957 N N . ALA A 1 117 ? -16.076 2.800 29.128 1.00 98.19 117 ALA A N 1
ATOM 958 C CA . ALA A 1 117 ? -17.264 3.030 28.288 1.00 98.19 117 ALA A CA 1
ATOM 959 C C . ALA A 1 117 ? -18.583 2.639 28.998 1.00 98.19 117 ALA A C 1
ATOM 961 O O . ALA A 1 117 ? -18.560 2.239 30.163 1.00 98.19 117 ALA A O 1
ATOM 962 N N . GLU A 1 118 ? -19.741 2.786 28.335 1.00 98.00 118 GLU A N 1
ATOM 963 C CA . GLU A 1 118 ? -21.028 2.221 28.809 1.00 98.00 118 GLU A CA 1
ATOM 964 C C . GLU A 1 118 ? -21.421 0.911 28.126 1.00 98.00 118 GLU A C 1
ATOM 966 O O . GLU A 1 118 ? -22.233 0.163 28.666 1.00 98.00 118 GLU A O 1
ATOM 971 N N . ALA A 1 119 ? -20.895 0.653 26.932 1.00 97.31 119 ALA A N 1
ATOM 972 C CA . ALA A 1 119 ? -21.034 -0.622 26.251 1.00 97.31 119 ALA A CA 1
ATOM 973 C C . ALA A 1 119 ? -19.783 -0.885 25.413 1.00 97.31 119 ALA A C 1
ATOM 975 O O . ALA A 1 119 ? -19.228 0.032 24.809 1.00 97.31 119 ALA A O 1
ATOM 976 N N . ILE A 1 120 ? -19.358 -2.146 25.383 1.00 97.44 120 ILE A N 1
ATOM 977 C CA . ILE A 1 120 ? -18.247 -2.630 24.565 1.00 97.44 120 ILE A CA 1
ATOM 978 C C . ILE A 1 120 ? -18.772 -3.811 23.748 1.00 97.44 120 ILE A C 1
ATOM 980 O O . ILE A 1 120 ? -19.352 -4.743 24.314 1.00 97.44 120 ILE A O 1
ATOM 984 N N . TYR A 1 121 ? -18.604 -3.788 22.426 1.00 96.12 121 TYR A N 1
ATOM 985 C CA . TYR A 1 121 ? -19.026 -4.891 21.557 1.00 96.12 121 TYR A CA 1
ATOM 986 C C . TYR A 1 121 ? -18.115 -5.072 20.341 1.00 96.12 121 TYR A C 1
ATOM 988 O O . TYR A 1 121 ? -17.459 -4.144 19.884 1.00 96.12 121 TYR A O 1
ATOM 996 N N . TRP A 1 122 ? -18.087 -6.297 19.811 1.00 95.38 122 TRP A N 1
ATOM 997 C CA . TRP A 1 122 ? -17.287 -6.656 18.640 1.00 95.38 122 TRP A CA 1
ATOM 998 C C . TRP A 1 122 ? -18.144 -6.865 17.393 1.00 95.38 122 TRP A C 1
ATOM 1000 O O . TRP A 1 122 ? -19.045 -7.718 17.383 1.00 95.38 122 TRP A O 1
ATOM 1010 N N . GLU A 1 123 ? -17.793 -6.134 16.338 1.00 93.69 123 GLU A N 1
ATOM 1011 C CA . GLU A 1 123 ? -18.230 -6.330 14.960 1.00 93.69 123 GLU A CA 1
ATOM 1012 C C . GLU A 1 123 ? -17.175 -7.157 14.210 1.00 93.69 123 GLU A C 1
ATOM 1014 O O . GLU A 1 123 ? -16.014 -6.766 14.124 1.00 93.69 123 GLU A O 1
ATOM 1019 N N . ASN A 1 124 ? -17.569 -8.309 13.662 1.00 90.12 124 ASN A N 1
ATOM 1020 C CA . ASN A 1 124 ? -16.656 -9.202 12.950 1.00 90.12 124 ASN A CA 1
ATOM 1021 C C . ASN A 1 124 ? -16.626 -8.857 11.455 1.00 90.12 124 ASN A C 1
ATOM 1023 O O . ASN A 1 124 ? -17.666 -8.922 10.799 1.00 90.12 124 ASN A O 1
ATOM 1027 N N . ILE A 1 125 ? -15.446 -8.539 10.918 1.00 86.88 125 ILE A N 1
ATOM 1028 C CA . ILE A 1 125 ? -15.232 -8.091 9.533 1.00 86.88 125 ILE A CA 1
ATOM 1029 C C . ILE A 1 125 ? -14.119 -8.956 8.902 1.00 86.88 125 ILE A C 1
ATOM 1031 O O . ILE A 1 125 ? -12.971 -8.518 8.809 1.00 86.88 125 ILE A O 1
ATOM 1035 N N . PRO A 1 126 ? -14.420 -10.197 8.461 1.00 80.06 126 PRO A N 1
ATOM 1036 C CA . PRO A 1 126 ? -13.410 -11.152 7.977 1.00 80.06 126 PRO A CA 1
ATOM 1037 C C . PRO A 1 126 ? -12.608 -10.678 6.760 1.00 80.06 126 PRO A C 1
ATOM 1039 O O . PRO A 1 126 ? -11.513 -11.164 6.508 1.00 80.06 126 PRO A O 1
ATOM 1042 N N . ASN A 1 127 ? -13.162 -9.741 5.992 1.00 75.25 127 ASN A N 1
ATOM 1043 C CA . ASN A 1 127 ? -12.565 -9.161 4.793 1.00 75.25 127 ASN A CA 1
ATOM 1044 C C . ASN A 1 127 ? -11.863 -7.813 5.047 1.00 75.25 127 ASN A C 1
ATOM 1046 O O . ASN A 1 127 ? -11.529 -7.122 4.081 1.00 75.25 127 ASN A O 1
ATOM 1050 N N . MET A 1 128 ? -11.670 -7.418 6.312 1.00 80.19 128 MET A N 1
ATOM 1051 C CA . MET A 1 128 ? -10.864 -6.251 6.668 1.00 80.19 128 MET A CA 1
ATOM 1052 C C . MET A 1 128 ? -9.405 -6.474 6.249 1.00 80.19 128 MET A C 1
ATOM 1054 O O . MET A 1 128 ? -8.880 -7.586 6.339 1.00 80.19 128 MET A O 1
ATOM 1058 N N . VAL A 1 129 ? -8.763 -5.412 5.771 1.00 69.19 129 VAL A N 1
ATOM 1059 C CA . VAL A 1 129 ? -7.392 -5.432 5.252 1.00 69.19 129 VAL A CA 1
ATOM 1060 C C . VAL A 1 129 ? -6.551 -4.494 6.108 1.00 69.19 129 VAL A C 1
ATOM 1062 O O . VAL A 1 129 ? -7.003 -3.400 6.435 1.00 69.19 129 VAL A O 1
ATOM 1065 N N . ASP A 1 130 ? -5.345 -4.926 6.452 1.00 66.44 130 ASP A N 1
ATOM 1066 C CA . ASP A 1 130 ? -4.307 -4.059 7.000 1.00 66.44 130 ASP A CA 1
ATOM 1067 C C . ASP A 1 130 ? -3.708 -3.219 5.847 1.00 66.44 130 ASP A C 1
ATOM 1069 O O . ASP A 1 130 ? -3.166 -3.802 4.902 1.00 66.44 130 ASP A O 1
ATOM 1073 N N . PRO A 1 131 ? -3.814 -1.876 5.875 1.00 58.34 131 PRO A N 1
ATOM 1074 C CA . PRO A 1 131 ? -3.308 -0.995 4.825 1.00 58.34 131 PRO A CA 1
ATOM 1075 C C . PRO A 1 131 ? -1.776 -0.852 4.823 1.00 58.34 131 PRO A C 1
ATOM 1077 O O . PRO A 1 131 ? -1.248 -0.143 3.968 1.00 58.34 131 PRO A O 1
ATOM 1080 N N . PHE A 1 132 ? -1.062 -1.518 5.734 1.00 57.94 132 PHE A N 1
ATOM 1081 C CA . PHE A 1 132 ? 0.399 -1.571 5.797 1.00 57.94 132 PHE A CA 1
ATOM 1082 C C . PHE A 1 132 ? 0.965 -2.977 5.527 1.00 57.94 132 PHE A C 1
ATOM 1084 O O . PHE A 1 132 ? 2.146 -3.104 5.200 1.00 57.94 132 PHE A O 1
ATOM 1091 N N . TRP A 1 133 ? 0.131 -4.027 5.511 1.00 53.41 133 TRP A N 1
ATOM 1092 C CA . TRP A 1 133 ? 0.506 -5.402 5.119 1.00 53.41 133 TRP A CA 1
ATOM 1093 C C . TRP A 1 133 ? 0.709 -5.572 3.593 1.00 53.41 133 TRP A C 1
ATOM 1095 O O . TRP A 1 133 ? 0.486 -6.641 3.018 1.00 53.41 133 TRP A O 1
ATOM 1105 N N . PHE A 1 134 ? 1.176 -4.530 2.897 1.00 45.00 134 PHE A N 1
ATOM 1106 C CA . PHE A 1 134 ? 1.577 -4.578 1.487 1.00 45.00 134 PHE A CA 1
ATOM 1107 C C . PHE A 1 134 ? 2.924 -5.304 1.312 1.00 45.00 134 PHE A C 1
ATOM 1109 O O . PHE A 1 134 ? 3.932 -4.716 0.926 1.00 45.00 134 PHE A O 1
ATOM 1116 N N . LYS A 1 135 ? 2.941 -6.612 1.597 1.00 38.31 135 LYS A N 1
ATOM 1117 C CA . LYS A 1 135 ? 4.076 -7.510 1.311 1.00 38.31 135 LYS A CA 1
ATOM 1118 C C . LYS A 1 135 ? 3.736 -8.712 0.431 1.00 38.31 135 LYS A C 1
ATOM 1120 O O . LYS A 1 135 ? 4.655 -9.288 -0.141 1.00 38.31 135 LYS A O 1
ATOM 1125 N N . GLU A 1 136 ? 2.460 -9.077 0.275 1.00 33.91 136 GLU A N 1
ATOM 1126 C CA . GLU A 1 136 ? 2.070 -10.299 -0.445 1.00 33.91 136 GLU A CA 1
ATOM 1127 C C . GLU A 1 136 ? 0.924 -10.110 -1.462 1.00 33.91 136 GLU A C 1
ATOM 1129 O O . GLU A 1 136 ? -0.235 -10.411 -1.166 1.00 33.91 136 GLU A O 1
ATOM 1134 N N . PRO A 1 137 ? 1.241 -9.760 -2.727 1.00 36.22 137 PRO A N 1
ATOM 1135 C CA . PRO A 1 137 ? 0.370 -10.014 -3.885 1.00 36.22 137 PRO A CA 1
ATOM 1136 C C . PRO A 1 137 ? 0.291 -11.517 -4.263 1.00 36.22 137 PRO A C 1
ATOM 1138 O O . PRO A 1 137 ? -0.014 -11.868 -5.401 1.00 36.22 137 PRO A O 1
ATOM 1141 N N . SER A 1 138 ? 0.614 -12.416 -3.328 1.00 34.22 138 SER A N 1
ATOM 1142 C CA . SER A 1 138 ? 0.736 -13.872 -3.497 1.00 34.22 138 SER A CA 1
ATOM 1143 C C . SER A 1 138 ? -0.468 -14.670 -2.980 1.00 34.22 138 SER A C 1
ATOM 1145 O O . SER A 1 138 ? -0.570 -15.863 -3.277 1.00 34.22 138 SER A O 1
ATOM 1147 N N . LEU A 1 139 ? -1.389 -14.054 -2.230 1.00 36.91 139 LEU A N 1
ATOM 1148 C CA . LEU A 1 139 ? -2.565 -14.752 -1.699 1.00 36.91 139 LEU A CA 1
ATOM 1149 C C . LEU A 1 139 ? -3.610 -15.018 -2.809 1.00 36.91 139 LEU A C 1
ATOM 1151 O O . LEU A 1 139 ? -3.994 -14.080 -3.513 1.00 36.91 139 LEU A O 1
ATOM 1155 N N . PRO A 1 140 ? -4.136 -16.256 -2.954 1.00 37.81 140 PRO A N 1
ATOM 1156 C CA . PRO A 1 140 ? -5.048 -16.620 -4.049 1.00 37.81 140 PRO A CA 1
ATOM 1157 C C . PRO A 1 140 ? -6.338 -15.798 -4.136 1.00 37.81 140 PRO A C 1
ATOM 1159 O O . PRO A 1 140 ? -6.917 -15.678 -5.212 1.00 37.81 140 PRO A O 1
ATOM 1162 N N . GLU A 1 141 ? -6.800 -15.219 -3.025 1.00 37.34 141 GLU A N 1
ATOM 1163 C CA . GLU A 1 141 ? -7.968 -14.338 -3.029 1.00 37.34 141 GLU A CA 1
ATOM 1164 C C . GLU A 1 141 ? -7.679 -12.945 -3.613 1.00 37.34 141 GLU A C 1
ATOM 1166 O O . GLU A 1 141 ? -8.582 -12.347 -4.203 1.00 37.34 141 GLU A O 1
ATOM 1171 N N . PHE A 1 142 ? -6.435 -12.449 -3.556 1.00 34.97 142 PHE A N 1
ATOM 1172 C CA . PHE A 1 142 ? -6.040 -11.223 -4.261 1.00 34.97 142 PHE A CA 1
ATOM 1173 C C . PHE A 1 142 ? -5.938 -11.438 -5.774 1.00 34.97 142 PHE A C 1
ATOM 1175 O O . PHE A 1 142 ? -6.428 -10.588 -6.509 1.00 34.97 142 PHE A O 1
ATOM 1182 N N . ALA A 1 143 ? -5.512 -12.623 -6.230 1.00 35.41 143 ALA A N 1
ATOM 1183 C CA . ALA A 1 143 ? -5.598 -13.064 -7.635 1.00 35.41 143 ALA A CA 1
ATOM 1184 C C . ALA A 1 143 ? -7.048 -13.279 -8.151 1.00 35.41 143 ALA A C 1
ATOM 1186 O O . ALA A 1 143 ? -7.280 -13.881 -9.199 1.00 35.41 143 ALA A O 1
ATOM 1187 N N . SER A 1 144 ? -8.051 -12.817 -7.395 1.00 34.56 144 SER A N 1
ATOM 1188 C CA . SER A 1 144 ? -9.451 -12.709 -7.819 1.00 34.56 144 SER A CA 1
ATOM 1189 C C . SER A 1 144 ? -10.036 -11.297 -7.652 1.00 34.56 144 SER A C 1
ATOM 1191 O O . SER A 1 144 ? -11.188 -11.060 -8.029 1.00 34.56 144 SER A O 1
ATOM 1193 N N . ARG A 1 145 ? -9.271 -10.337 -7.100 1.00 32.94 145 ARG A N 1
ATOM 1194 C CA . ARG A 1 145 ? -9.722 -8.950 -6.925 1.00 32.94 145 ARG A CA 1
ATOM 1195 C C . ARG A 1 145 ? -9.433 -8.134 -8.194 1.00 32.94 145 ARG A C 1
ATOM 1197 O O . ARG A 1 145 ? -8.302 -8.122 -8.662 1.00 32.94 145 ARG A O 1
ATOM 1204 N N . PRO A 1 146 ? -10.425 -7.417 -8.750 1.00 28.45 146 PRO A N 1
ATOM 1205 C CA . PRO A 1 146 ? -10.267 -6.695 -10.010 1.00 28.45 146 PRO A CA 1
ATOM 1206 C C . PRO A 1 146 ? -9.422 -5.414 -9.868 1.00 28.45 146 PRO A C 1
ATOM 1208 O O . PRO A 1 146 ? -9.970 -4.326 -9.689 1.00 28.45 146 PRO A O 1
ATOM 1211 N N . HIS A 1 147 ? -8.099 -5.531 -10.005 1.00 30.84 147 HIS A N 1
ATOM 1212 C CA . HIS A 1 147 ? -7.194 -4.408 -10.286 1.00 30.84 147 HIS A CA 1
ATOM 1213 C C . HIS A 1 147 ? -7.154 -4.170 -11.801 1.00 30.84 147 HIS A C 1
ATOM 1215 O O . HIS A 1 147 ? -6.457 -4.860 -12.534 1.00 30.84 147 HIS A O 1
ATOM 1221 N N . PHE A 1 148 ? -7.995 -3.251 -12.278 1.00 30.91 148 PHE A N 1
ATOM 1222 C CA . PHE A 1 148 ? -8.509 -3.217 -13.652 1.00 30.91 148 PHE A CA 1
ATOM 1223 C C . PHE A 1 148 ? -8.693 -1.744 -14.114 1.00 30.91 148 PHE A C 1
ATOM 1225 O O . PHE A 1 148 ? -9.078 -0.898 -13.305 1.00 30.91 148 PHE A O 1
ATOM 1232 N N . HIS A 1 149 ? -8.380 -1.409 -15.385 1.00 33.56 149 HIS A N 1
ATOM 1233 C CA . HIS A 1 149 ? -8.369 -0.031 -15.939 1.00 33.56 149 HIS A CA 1
ATOM 1234 C C . HIS A 1 149 ? -8.995 0.104 -17.363 1.00 33.56 149 HIS A C 1
ATOM 1236 O O . HIS A 1 149 ? -8.756 -0.740 -18.208 1.00 33.56 149 HIS A O 1
ATOM 1242 N N . HIS A 1 150 ? -9.857 1.105 -17.669 1.00 33.91 150 HIS A N 1
ATOM 1243 C CA . HIS A 1 150 ? -10.825 1.096 -18.820 1.00 33.91 150 HIS A CA 1
ATOM 1244 C C . HIS A 1 150 ? -10.463 2.037 -19.956 1.00 33.91 150 HIS A C 1
ATOM 1246 O O . HIS A 1 150 ? -9.863 3.085 -19.750 1.00 33.91 150 HIS A O 1
ATOM 1252 N N . LEU A 1 151 ? -11.145 1.785 -21.078 1.00 38.38 151 LEU A N 1
ATOM 1253 C CA . LEU A 1 151 ? -11.885 2.816 -21.801 1.00 38.38 151 LEU A CA 1
ATOM 1254 C C . LEU A 1 151 ? -13.323 2.335 -22.071 1.00 38.38 151 LEU A C 1
ATOM 1256 O O . LEU A 1 151 ? -13.497 1.192 -22.482 1.00 38.38 151 LEU A O 1
ATOM 1260 N N . ASN A 1 152 ? -14.336 3.190 -21.874 1.00 37.75 152 ASN A N 1
ATOM 1261 C CA . ASN A 1 152 ? -15.731 2.890 -22.243 1.00 37.75 152 ASN A CA 1
ATOM 1262 C C . ASN A 1 152 ? -15.814 2.412 -23.718 1.00 37.75 152 ASN A C 1
ATOM 1264 O O . ASN A 1 152 ? -15.416 3.178 -24.601 1.00 37.75 152 ASN A O 1
ATOM 1268 N N . PRO A 1 153 ? -16.338 1.203 -24.015 1.00 38.88 153 PRO A N 1
ATOM 1269 C CA . PRO A 1 153 ? -16.345 0.645 -25.372 1.00 38.88 153 PRO A CA 1
ATOM 1270 C C . PRO A 1 153 ? -17.264 1.384 -26.360 1.00 38.88 153 PRO A C 1
ATOM 1272 O O . PRO A 1 153 ? -17.142 1.168 -27.564 1.00 38.88 153 PRO A O 1
ATOM 1275 N N . GLU A 1 154 ? -18.156 2.263 -25.887 1.00 39.97 154 GLU A N 1
ATOM 1276 C CA . GLU A 1 154 ? -19.015 3.105 -26.736 1.00 39.97 154 GLU A CA 1
ATOM 1277 C C . GLU A 1 154 ? -18.498 4.549 -26.914 1.00 39.97 154 GLU A C 1
ATOM 1279 O O . GLU A 1 154 ? -19.147 5.354 -27.589 1.00 39.97 154 GLU A O 1
ATOM 1284 N N . ALA A 1 155 ? -17.342 4.899 -26.332 1.00 41.84 155 ALA A N 1
ATOM 1285 C CA . ALA A 1 155 ? -16.773 6.247 -26.402 1.00 41.84 155 ALA A CA 1
ATOM 1286 C C . ALA A 1 155 ? -16.386 6.639 -27.841 1.00 41.84 155 ALA A C 1
ATOM 1288 O O . ALA A 1 155 ? -15.521 6.019 -28.464 1.00 41.84 155 ALA A O 1
ATOM 1289 N N . LYS A 1 156 ? -16.994 7.711 -28.360 1.00 44.59 156 LYS A N 1
ATOM 1290 C CA . LYS A 1 156 ? -16.809 8.188 -29.744 1.00 44.59 156 LYS A CA 1
ATOM 1291 C C . LYS A 1 156 ? -15.588 9.085 -29.895 1.00 44.59 156 LYS A C 1
ATOM 1293 O O . LYS A 1 156 ? -15.037 9.179 -30.990 1.00 44.59 156 LYS A O 1
ATOM 1298 N N . ASP A 1 157 ? -15.150 9.731 -28.815 1.00 44.12 157 ASP A N 1
ATOM 1299 C CA . ASP A 1 157 ? -13.888 10.464 -28.782 1.00 44.12 157 ASP A CA 1
ATOM 1300 C C . ASP A 1 157 ? -13.141 10.347 -27.438 1.00 44.12 157 ASP A C 1
ATOM 1302 O O . ASP A 1 157 ? -13.573 9.701 -26.481 1.00 44.12 157 ASP A O 1
ATOM 1306 N N . LYS A 1 158 ? -11.960 10.970 -27.383 1.00 40.88 158 LYS A N 1
ATOM 1307 C CA . LYS A 1 158 ? -11.033 10.941 -26.242 1.00 40.88 158 LYS A CA 1
ATOM 1308 C C . LYS A 1 158 ? -11.578 11.533 -24.929 1.00 40.88 158 LYS A C 1
ATOM 1310 O O . LYS A 1 158 ? -10.979 11.291 -23.887 1.00 40.88 158 LYS A O 1
ATOM 1315 N N . ASN A 1 159 ? -12.656 12.310 -24.974 1.00 44.91 159 ASN A N 1
ATOM 1316 C CA . ASN A 1 159 ? -13.262 12.992 -23.830 1.00 44.91 159 ASN A CA 1
ATOM 1317 C C . ASN A 1 159 ? -14.401 12.163 -23.196 1.00 44.91 159 ASN A C 1
ATOM 1319 O O . ASN A 1 159 ? -14.784 12.423 -22.058 1.00 44.91 159 ASN A O 1
ATOM 1323 N N . GLU A 1 160 ? -14.926 11.154 -23.902 1.00 43.94 160 GLU A N 1
ATOM 1324 C CA . GLU A 1 160 ? -15.987 10.244 -23.426 1.00 43.94 160 GLU A CA 1
ATOM 1325 C C . GLU A 1 160 ? -15.436 8.998 -22.695 1.00 43.94 160 GLU A C 1
ATOM 1327 O O . GLU A 1 160 ? -16.153 8.033 -22.433 1.00 43.94 160 GLU A O 1
ATOM 1332 N N . LYS A 1 161 ? -14.138 9.003 -22.373 1.00 46.78 161 LYS A N 1
ATOM 1333 C CA . LYS A 1 161 ? -13.380 7.824 -21.930 1.00 46.78 161 LYS A CA 1
ATOM 1334 C C . LYS A 1 161 ? -13.572 7.416 -20.464 1.00 46.78 161 LYS A C 1
ATOM 1336 O O . LYS A 1 161 ? -13.303 6.261 -20.144 1.00 46.78 161 LYS A O 1
ATOM 1341 N N . TYR A 1 162 ? -14.024 8.329 -19.602 1.00 47.66 162 TYR A N 1
ATOM 1342 C CA . TYR A 1 162 ? -13.958 8.187 -18.141 1.00 47.66 162 TYR A CA 1
ATOM 1343 C C . TYR A 1 162 ? -15.346 8.296 -17.491 1.00 47.66 162 TYR A C 1
ATOM 1345 O O . TYR A 1 162 ? -15.835 9.395 -17.214 1.00 47.66 162 TYR A O 1
ATOM 1353 N N . PHE A 1 163 ? -15.975 7.146 -17.237 1.00 48.22 163 PHE A N 1
ATOM 1354 C CA . PHE A 1 163 ? -17.273 7.036 -16.567 1.00 48.22 163 PHE A CA 1
ATOM 1355 C C . PHE A 1 163 ? -17.291 5.873 -15.560 1.00 48.22 163 PHE A C 1
ATOM 1357 O O . PHE A 1 163 ? -16.622 4.865 -15.781 1.00 48.22 163 PHE A O 1
ATOM 1364 N N . ASP A 1 164 ? -18.064 6.007 -14.477 1.00 44.94 164 ASP A N 1
ATOM 1365 C CA . ASP A 1 164 ? -18.292 4.946 -13.488 1.00 44.94 164 ASP A CA 1
ATOM 1366 C C . ASP A 1 164 ? -19.283 3.872 -13.986 1.00 44.94 164 ASP A C 1
ATOM 1368 O O . ASP A 1 164 ? -19.915 4.000 -15.039 1.00 44.94 164 ASP A O 1
ATOM 1372 N N . ARG A 1 165 ? -19.487 2.824 -13.176 1.00 39.84 165 ARG A N 1
ATOM 1373 C CA . ARG A 1 165 ? -20.450 1.734 -13.443 1.00 39.84 165 ARG A CA 1
ATOM 1374 C C . ARG A 1 165 ? -21.926 2.165 -13.543 1.00 39.84 165 ARG A C 1
ATOM 1376 O O . ARG A 1 165 ? -22.771 1.325 -13.832 1.00 39.84 165 ARG A O 1
ATOM 1383 N N . ASN A 1 166 ? -22.241 3.430 -13.262 1.00 43.12 166 ASN A N 1
ATOM 1384 C CA . ASN A 1 166 ? -23.585 4.005 -13.294 1.00 43.12 166 ASN A CA 1
ATOM 1385 C C . ASN A 1 166 ? -23.752 5.049 -14.424 1.00 43.12 166 ASN A C 1
ATOM 1387 O O . ASN A 1 166 ? -24.845 5.587 -14.591 1.00 43.12 166 ASN A O 1
ATOM 1391 N N . GLY A 1 167 ? -22.694 5.354 -15.190 1.00 43.53 167 GLY A N 1
ATOM 1392 C CA . GLY A 1 167 ? -22.700 6.373 -16.246 1.00 43.53 167 GLY A CA 1
ATOM 1393 C C . GLY A 1 167 ? -22.381 7.805 -15.785 1.00 43.53 167 GLY A C 1
ATOM 1394 O O . GLY A 1 167 ? -22.611 8.750 -16.540 1.00 43.53 167 GLY A O 1
ATOM 1395 N N . ASN A 1 168 ? -21.833 7.999 -14.581 1.00 46.88 168 ASN A N 1
ATOM 1396 C CA . ASN A 1 168 ? -21.353 9.300 -14.095 1.00 46.88 168 ASN A CA 1
ATOM 1397 C C . ASN A 1 168 ? -19.915 9.559 -14.555 1.00 46.88 168 ASN A C 1
ATOM 1399 O O . ASN A 1 168 ? -19.093 8.648 -14.535 1.00 46.88 168 ASN A O 1
ATOM 1403 N N . LYS A 1 169 ? -19.571 10.800 -14.924 1.00 43.34 169 LYS A N 1
ATOM 1404 C CA . LYS A 1 169 ? -18.188 11.157 -15.292 1.00 43.34 169 LYS A CA 1
ATOM 1405 C C . LYS A 1 169 ? -17.246 11.016 -14.095 1.00 43.34 169 LYS A C 1
ATOM 1407 O O . LYS A 1 169 ? -17.547 11.546 -13.028 1.00 43.34 169 LYS A O 1
ATOM 1412 N N . VAL A 1 170 ? -16.087 10.391 -14.302 1.00 41.56 170 VAL A N 1
ATOM 1413 C CA . VAL A 1 170 ? -15.008 10.305 -13.300 1.00 41.56 170 VAL A CA 1
ATOM 1414 C C . VAL A 1 170 ? -13.752 11.035 -13.772 1.00 41.56 170 VAL A C 1
ATOM 1416 O O . VAL A 1 170 ? -13.591 11.325 -14.958 1.00 41.56 170 VAL A O 1
ATOM 1419 N N . ALA A 1 171 ? -12.870 11.376 -12.832 1.00 34.28 171 ALA A N 1
ATOM 1420 C CA . ALA A 1 171 ? -11.603 12.027 -13.141 1.00 34.28 171 ALA A CA 1
ATOM 1421 C C . ALA A 1 171 ? -10.621 11.057 -13.821 1.00 34.28 171 ALA A C 1
ATOM 1423 O O . ALA A 1 171 ? -10.610 9.854 -13.549 1.00 34.28 171 ALA A O 1
ATOM 1424 N N . GLN A 1 172 ? -9.762 11.600 -14.684 1.00 35.78 172 GLN A N 1
ATOM 1425 C CA . GLN A 1 172 ? -8.617 10.873 -15.228 1.00 35.78 172 GLN A CA 1
ATOM 1426 C C . GLN A 1 172 ? -7.682 10.478 -14.069 1.00 35.78 172 GLN A C 1
ATOM 1428 O O . GLN A 1 172 ? -7.327 11.335 -13.264 1.00 35.78 172 GLN A O 1
ATOM 1433 N N . GLY A 1 173 ? -7.319 9.193 -13.976 1.00 33.69 173 GLY A N 1
ATOM 1434 C CA . GLY A 1 173 ? -6.524 8.648 -12.864 1.00 33.69 173 GLY A CA 1
ATOM 1435 C C . GLY A 1 173 ? -7.327 8.139 -11.655 1.00 33.69 173 GLY A C 1
ATOM 1436 O O . GLY A 1 173 ? -6.744 7.909 -10.605 1.00 33.69 173 GLY A O 1
ATOM 1437 N N . SER A 1 174 ? -8.654 7.967 -11.756 1.00 30.91 174 SER A N 1
ATOM 1438 C CA . SER A 1 174 ? -9.439 7.328 -10.681 1.00 30.91 174 SER A CA 1
ATOM 1439 C C . SER A 1 174 ? -9.465 5.792 -10.776 1.00 30.91 174 SER A C 1
ATOM 1441 O O . SER A 1 174 ? -9.474 5.238 -11.876 1.00 30.91 174 SER A O 1
ATOM 1443 N N . ILE A 1 175 ? -9.583 5.131 -9.618 1.00 32.09 175 ILE A N 1
ATOM 1444 C CA . ILE A 1 175 ? -9.550 3.669 -9.367 1.00 32.09 175 ILE A CA 1
ATOM 1445 C C . ILE A 1 175 ? -10.775 2.889 -9.924 1.00 32.09 175 ILE A C 1
ATOM 1447 O O . ILE A 1 175 ? -11.253 1.932 -9.321 1.00 32.09 175 ILE A O 1
ATOM 1451 N N . ALA A 1 176 ? -11.384 3.348 -11.020 1.00 29.36 176 ALA A N 1
ATOM 1452 C CA . ALA A 1 176 ? -12.753 2.987 -11.405 1.00 29.36 176 ALA A CA 1
ATOM 1453 C C . ALA A 1 176 ? -12.892 2.628 -12.896 1.00 29.36 176 ALA A C 1
ATOM 1455 O O . ALA A 1 176 ? -13.759 3.166 -13.589 1.00 29.36 176 ALA A O 1
ATOM 1456 N N . SER A 1 177 ? -12.019 1.758 -13.423 1.00 29.67 177 SER A N 1
ATOM 1457 C CA . SER A 1 177 ? -11.949 1.477 -14.865 1.00 29.67 177 SER A CA 1
ATOM 1458 C C . SER A 1 177 ? -11.706 -0.067 -15.180 1.00 29.67 177 SER A C 1
ATOM 1460 O O . SER A 1 177 ? -11.682 -0.849 -14.246 1.00 29.67 177 SER A O 1
ATOM 1462 N N . CYS A 1 178 ? -11.816 -0.556 -16.441 1.00 31.45 178 CYS A N 1
ATOM 1463 C CA . CYS A 1 178 ? -11.958 -1.925 -17.065 1.00 31.45 178 CYS A CA 1
ATOM 1464 C C . CYS A 1 178 ? -10.702 -2.813 -17.378 1.00 31.45 178 CYS A C 1
ATOM 1466 O O . CYS A 1 178 ? -10.132 -3.387 -16.476 1.00 31.45 178 CYS A O 1
ATOM 1468 N N . LEU A 1 179 ? -10.244 -3.194 -18.585 1.00 31.59 179 LEU A N 1
ATOM 1469 C CA . LEU A 1 179 ? -10.461 -2.846 -20.004 1.00 31.59 179 LEU A CA 1
ATOM 1470 C C . LEU A 1 179 ? -11.075 -4.027 -20.800 1.00 31.59 179 LEU A C 1
ATOM 1472 O O . LEU A 1 179 ? -11.412 -5.066 -20.225 1.00 31.59 179 LEU A O 1
ATOM 1476 N N . ILE A 1 180 ? -11.183 -3.871 -22.133 1.00 28.61 180 ILE A N 1
ATOM 1477 C CA . ILE A 1 180 ? -11.613 -4.902 -23.098 1.00 28.61 180 ILE A CA 1
ATOM 1478 C C . ILE A 1 180 ? -10.765 -4.830 -24.403 1.00 28.61 180 ILE A C 1
ATOM 1480 O O . ILE A 1 180 ? -10.567 -3.722 -24.910 1.00 28.61 180 ILE A O 1
ATOM 1484 N N . PRO A 1 181 ? -10.292 -5.959 -24.986 1.00 32.50 181 PRO A N 1
ATOM 1485 C CA . PRO A 1 181 ? -9.427 -5.967 -26.179 1.00 32.50 181 PRO A CA 1
ATOM 1486 C C . PRO A 1 181 ? -10.102 -5.614 -27.516 1.00 32.50 181 PRO A C 1
ATOM 1488 O O . PRO A 1 181 ? -11.311 -5.769 -27.709 1.00 32.50 181 PRO A O 1
ATOM 1491 N N . SER A 1 182 ? -9.282 -5.237 -28.505 1.00 28.97 182 SER A N 1
ATOM 1492 C CA . SER A 1 182 ? -9.717 -5.096 -29.903 1.00 28.97 182 SER A CA 1
ATOM 1493 C C . SER A 1 182 ? -9.867 -6.456 -30.603 1.00 28.97 182 SER A C 1
ATOM 1495 O O . SER A 1 182 ? -9.036 -7.348 -30.439 1.00 28.97 182 SER A O 1
ATOM 1497 N N . LYS A 1 183 ? -10.921 -6.621 -31.413 1.00 32.12 183 LYS A N 1
ATOM 1498 C CA . LYS A 1 183 ? -11.196 -7.862 -32.159 1.00 32.12 183 LYS A CA 1
ATOM 1499 C C . LYS A 1 183 ? -10.153 -8.092 -33.263 1.00 32.12 183 LYS A C 1
ATOM 1501 O O . LYS A 1 183 ? -10.291 -7.540 -34.354 1.00 32.12 183 LYS A O 1
ATOM 1506 N N . LEU A 1 184 ? -9.172 -8.956 -33.010 1.00 32.91 184 LEU A N 1
ATOM 1507 C CA . LEU A 1 184 ? -8.278 -9.516 -34.029 1.00 32.91 184 LEU A CA 1
ATOM 1508 C C . LEU A 1 184 ? -8.467 -11.032 -34.151 1.00 32.91 184 LEU A C 1
ATOM 1510 O O . LEU A 1 184 ? -8.853 -11.713 -33.203 1.00 32.91 184 LEU A O 1
ATOM 1514 N N . ASN A 1 185 ? -8.317 -11.537 -35.375 1.00 33.69 185 ASN A N 1
ATOM 1515 C CA . ASN A 1 185 ? -8.992 -12.764 -35.794 1.00 33.69 185 ASN A CA 1
ATOM 1516 C C . ASN A 1 185 ? -8.197 -14.052 -35.552 1.00 33.69 185 ASN A C 1
ATOM 1518 O O . ASN A 1 185 ? -6.969 -14.088 -35.551 1.00 33.69 185 ASN A O 1
ATOM 1522 N N . THR A 1 186 ? -8.960 -15.139 -35.453 1.00 36.41 186 THR A N 1
ATOM 1523 C CA . THR A 1 186 ? -8.514 -16.534 -35.440 1.00 36.41 186 THR A CA 1
ATOM 1524 C C . THR A 1 186 ? -7.493 -16.855 -36.539 1.00 36.41 186 THR A C 1
ATOM 1526 O O . THR A 1 186 ? -7.822 -16.797 -37.725 1.00 36.41 186 THR A O 1
ATOM 1529 N N . ILE A 1 187 ? -6.304 -17.314 -36.145 1.00 32.72 187 ILE A N 1
ATOM 1530 C CA . ILE A 1 187 ? -5.365 -18.054 -37.001 1.00 32.72 187 ILE A CA 1
ATOM 1531 C C . ILE A 1 187 ? -4.831 -19.229 -36.162 1.00 32.72 187 ILE A C 1
ATOM 1533 O O . ILE A 1 187 ? -4.333 -18.979 -35.062 1.00 32.72 187 ILE A O 1
ATOM 1537 N N . PRO A 1 188 ? -4.947 -20.494 -36.616 1.00 36.91 188 PRO A N 1
ATOM 1538 C CA . PRO A 1 188 ? -4.431 -21.643 -35.875 1.00 36.91 188 PRO A CA 1
ATOM 1539 C C . PRO A 1 188 ? -2.893 -21.695 -35.930 1.00 36.91 188 PRO A C 1
ATOM 1541 O O . PRO A 1 188 ? -2.306 -21.265 -36.928 1.00 36.91 188 PRO A O 1
ATOM 1544 N N . PRO A 1 189 ? -2.225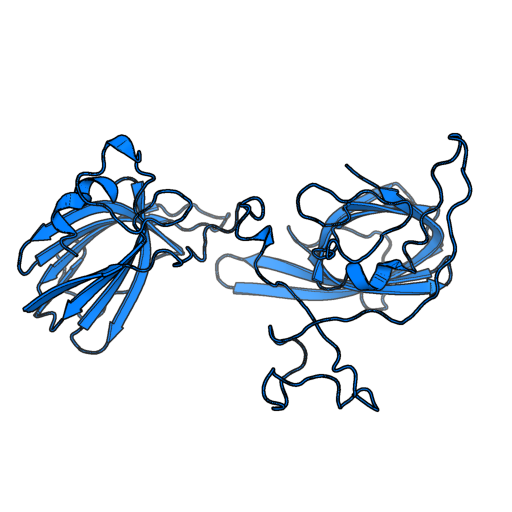 -22.231 -34.894 1.00 35.62 189 PRO A N 1
ATOM 1545 C CA . PRO A 1 189 ? -0.770 -22.310 -34.864 1.00 35.62 189 PRO A CA 1
ATOM 1546 C C . PRO A 1 189 ? -0.230 -23.303 -35.902 1.00 35.62 189 PRO A C 1
ATOM 1548 O O . PRO A 1 189 ? -0.837 -24.339 -36.183 1.00 35.62 189 PRO A O 1
ATOM 1551 N N . LYS A 1 190 ? 0.964 -23.006 -36.419 1.00 37.31 190 LYS A N 1
ATOM 1552 C CA . LYS A 1 190 ? 1.883 -24.010 -36.965 1.00 37.31 190 LYS A CA 1
ATOM 1553 C C . LYS A 1 190 ? 3.036 -24.192 -35.989 1.00 37.31 190 LYS A C 1
ATOM 1555 O O . LYS A 1 190 ? 3.435 -23.242 -35.325 1.00 37.31 190 LYS A O 1
ATOM 1560 N N . GLU A 1 191 ? 3.552 -25.410 -35.928 1.00 43.22 191 GLU A N 1
ATOM 1561 C CA . GLU A 1 191 ? 4.681 -25.779 -35.078 1.00 43.22 191 GLU A CA 1
ATOM 1562 C C . GLU A 1 191 ? 5.937 -24.978 -35.453 1.00 43.22 191 GLU A C 1
ATOM 1564 O O . GLU A 1 191 ? 6.256 -24.826 -36.636 1.00 43.22 191 GLU A O 1
ATOM 1569 N N . VAL A 1 192 ? 6.661 -24.497 -34.441 1.00 31.56 192 VAL A N 1
ATOM 1570 C CA . VAL A 1 192 ? 7.972 -23.852 -34.585 1.00 31.56 192 VAL A CA 1
ATOM 1571 C C . VAL A 1 192 ? 8.980 -24.646 -33.760 1.00 31.56 192 VAL A C 1
ATOM 1573 O O . VAL A 1 192 ? 8.755 -24.937 -32.588 1.00 31.56 192 VAL A O 1
ATOM 1576 N N . THR A 1 193 ? 10.089 -25.033 -34.384 1.00 31.86 193 THR A N 1
ATOM 1577 C CA . THR A 1 193 ? 11.174 -25.777 -33.735 1.00 31.86 193 THR A CA 1
ATOM 1578 C C . THR A 1 193 ? 12.085 -24.848 -32.936 1.00 31.86 193 THR A C 1
ATOM 1580 O O . THR A 1 193 ? 12.488 -23.803 -33.444 1.00 31.86 193 THR A O 1
ATOM 1583 N N . PHE A 1 194 ? 12.469 -25.265 -31.726 1.00 39.06 194 PHE A N 1
ATOM 1584 C CA . PHE A 1 194 ? 13.431 -24.558 -30.873 1.00 39.06 194 PHE A CA 1
ATOM 1585 C C . PHE A 1 194 ? 14.753 -24.249 -31.600 1.00 39.06 194 PHE A C 1
ATOM 1587 O O . PHE A 1 194 ? 15.275 -25.082 -32.339 1.00 39.06 194 PHE A O 1
ATOM 1594 N N . GLY A 1 195 ? 15.309 -23.060 -31.346 1.00 34.34 195 GLY A N 1
ATOM 1595 C CA . GLY A 1 195 ? 16.566 -22.594 -31.954 1.00 34.34 195 GLY A CA 1
ATOM 1596 C C . GLY A 1 195 ? 16.719 -21.070 -32.027 1.00 34.34 195 GLY A C 1
ATOM 1597 O O . GLY A 1 195 ? 17.809 -20.578 -32.295 1.00 34.34 195 GLY A O 1
ATOM 1598 N N . PHE A 1 196 ? 15.645 -20.327 -31.758 1.00 35.28 196 PHE A N 1
ATOM 1599 C CA . PHE A 1 196 ? 15.618 -18.871 -31.635 1.00 35.28 196 PHE A CA 1
ATOM 1600 C C . PHE A 1 196 ? 14.788 -18.533 -30.390 1.00 35.28 196 PHE A C 1
ATOM 1602 O O . PHE A 1 196 ? 13.747 -19.160 -30.185 1.00 35.28 196 PHE A O 1
ATOM 1609 N N . ILE A 1 197 ? 15.208 -17.556 -29.582 1.00 37.66 197 ILE A N 1
ATOM 1610 C CA . ILE A 1 197 ? 14.247 -16.836 -28.737 1.00 37.66 197 ILE A CA 1
ATOM 1611 C C . ILE A 1 197 ? 13.501 -15.926 -29.719 1.00 37.66 197 ILE A C 1
ATOM 1613 O O . ILE A 1 197 ? 14.169 -15.125 -30.379 1.00 37.66 197 ILE A O 1
ATOM 1617 N N . PRO A 1 198 ? 12.179 -16.073 -29.918 1.00 39.44 198 PRO A N 1
ATOM 1618 C CA . PRO A 1 198 ? 11.457 -15.160 -30.789 1.00 39.44 198 PRO A CA 1
ATOM 1619 C C . PRO A 1 198 ? 11.606 -13.743 -30.234 1.00 39.44 198 PRO A C 1
ATOM 1621 O O . PRO A 1 198 ? 11.480 -13.530 -29.029 1.00 39.44 198 PRO A O 1
ATOM 1624 N N . GLU A 1 199 ? 11.871 -12.771 -31.105 1.00 52.66 199 GLU A N 1
ATOM 1625 C CA . GLU A 1 199 ? 11.802 -11.360 -30.728 1.00 52.66 199 GLU A CA 1
ATOM 1626 C C . GLU A 1 199 ? 10.328 -11.020 -30.503 1.00 52.66 199 GLU A C 1
ATOM 1628 O O . GLU A 1 199 ? 9.616 -10.617 -31.422 1.00 52.66 199 GLU A O 1
ATOM 1633 N N . ILE A 1 200 ? 9.863 -11.282 -29.277 1.00 53.25 200 ILE A N 1
ATOM 1634 C CA . ILE A 1 200 ? 8.497 -11.029 -28.829 1.00 53.25 200 ILE A CA 1
ATOM 1635 C C . ILE A 1 200 ? 8.195 -9.564 -29.152 1.00 53.25 200 ILE A C 1
ATOM 1637 O O . ILE A 1 200 ? 8.918 -8.687 -28.661 1.00 53.25 200 ILE A O 1
ATOM 1641 N N . PRO A 1 201 ? 7.168 -9.268 -29.972 1.00 63.69 201 PRO A N 1
ATOM 1642 C CA . PRO A 1 201 ? 6.831 -7.906 -30.347 1.00 63.69 201 PRO A CA 1
ATOM 1643 C C . PRO A 1 201 ? 6.167 -7.232 -29.145 1.00 63.69 201 PRO A C 1
ATOM 1645 O O . PRO A 1 201 ? 4.956 -7.082 -29.064 1.00 63.69 201 PRO A O 1
ATOM 1648 N N . ILE A 1 202 ? 6.984 -6.828 -28.175 1.00 66.75 202 ILE A N 1
ATOM 1649 C CA . ILE A 1 202 ? 6.578 -6.221 -26.901 1.00 66.75 202 ILE A CA 1
ATOM 1650 C C . ILE A 1 202 ? 5.813 -4.897 -27.106 1.00 66.75 202 ILE A C 1
ATOM 1652 O O . ILE A 1 202 ? 5.096 -4.434 -26.226 1.00 66.75 202 ILE A O 1
ATOM 1656 N N . SER A 1 203 ? 5.887 -4.333 -28.315 1.00 63.69 203 SER A N 1
ATOM 1657 C CA . SER A 1 203 ? 5.044 -3.253 -28.825 1.00 63.69 203 SER A CA 1
ATOM 1658 C C . SER A 1 203 ? 3.566 -3.626 -29.019 1.00 63.69 203 SER A C 1
ATOM 1660 O O . SER A 1 203 ? 2.721 -2.739 -28.913 1.00 63.69 203 SER A O 1
ATOM 1662 N N . GLU A 1 204 ? 3.235 -4.898 -29.261 1.00 68.12 204 GLU A N 1
ATOM 1663 C CA . GLU A 1 204 ? 1.855 -5.415 -29.280 1.00 68.12 204 GLU A CA 1
ATOM 1664 C C . GLU A 1 204 ? 1.274 -5.509 -27.859 1.00 68.12 204 GLU A C 1
ATOM 1666 O O . GLU A 1 204 ? 0.086 -5.260 -27.668 1.00 68.12 204 GLU A O 1
ATOM 1671 N N . TYR A 1 205 ? 2.125 -5.769 -26.858 1.00 69.19 205 TYR A N 1
ATOM 1672 C CA . TYR A 1 205 ? 1.759 -5.872 -25.437 1.00 69.19 205 TYR A CA 1
ATOM 1673 C C . TYR A 1 205 ? 2.006 -4.585 -24.634 1.00 69.19 205 TYR A C 1
ATOM 1675 O O . TYR A 1 205 ? 1.819 -4.571 -23.422 1.00 69.19 205 TYR A O 1
ATOM 1683 N N . ALA A 1 206 ? 2.394 -3.480 -25.279 1.00 67.12 206 ALA A N 1
ATOM 1684 C CA . ALA A 1 206 ? 2.744 -2.229 -24.594 1.00 67.12 206 ALA A CA 1
ATOM 1685 C C . ALA A 1 206 ? 1.589 -1.620 -23.771 1.00 67.12 206 ALA A C 1
ATOM 1687 O O . ALA A 1 206 ? 1.837 -0.806 -22.883 1.00 67.12 206 ALA A O 1
ATOM 1688 N N . LEU A 1 207 ? 0.340 -2.024 -24.045 1.00 63.59 207 LEU A N 1
ATOM 1689 C CA . LEU A 1 207 ? -0.827 -1.648 -23.245 1.00 63.59 207 LEU A CA 1
ATOM 1690 C C . LEU A 1 207 ? -0.887 -2.357 -21.883 1.00 63.59 207 LEU A C 1
ATOM 1692 O O . LEU A 1 207 ? -1.379 -1.764 -20.932 1.00 63.59 207 LEU A O 1
ATOM 1696 N N . GLU A 1 208 ? -0.349 -3.572 -21.767 1.00 72.00 208 GLU A N 1
ATOM 1697 C CA . GLU A 1 208 ? -0.361 -4.352 -20.520 1.00 72.00 208 GLU A CA 1
ATOM 1698 C C . GLU A 1 208 ? 0.660 -3.820 -19.489 1.00 72.00 208 GLU A C 1
ATOM 1700 O O . GLU A 1 208 ? 0.616 -4.179 -18.317 1.00 72.00 208 GLU A O 1
ATOM 1705 N N . PHE A 1 209 ? 1.582 -2.946 -19.916 1.00 72.44 209 PHE A N 1
ATOM 1706 C CA . PHE A 1 209 ? 2.544 -2.242 -19.055 1.00 72.44 209 PHE A CA 1
ATOM 1707 C C . PHE A 1 209 ? 2.074 -0.840 -18.627 1.00 72.44 209 PHE A C 1
ATOM 1709 O O . PHE A 1 209 ? 2.858 -0.094 -18.046 1.00 72.44 209 PHE A O 1
ATOM 1716 N N . HIS A 1 210 ? 0.822 -0.463 -18.908 1.00 69.38 210 HIS A N 1
ATOM 1717 C CA . HIS A 1 210 ? 0.153 0.557 -18.096 1.00 69.38 210 HIS A CA 1
ATOM 1718 C C . HIS A 1 210 ? -0.059 0.003 -16.687 1.00 69.38 210 HIS A C 1
ATOM 1720 O O . HIS A 1 210 ? -0.394 -1.172 -16.549 1.00 69.38 210 HIS A O 1
ATOM 1726 N N . ASP A 1 211 ? 0.128 0.841 -15.667 1.00 66.94 211 ASP A N 1
ATOM 1727 C CA . ASP A 1 211 ? -0.002 0.452 -14.258 1.00 66.94 211 ASP A CA 1
ATOM 1728 C C . ASP A 1 211 ? 0.945 -0.728 -13.893 1.00 66.94 211 ASP A C 1
ATOM 1730 O O . ASP A 1 211 ? 0.661 -1.550 -13.021 1.00 66.94 211 ASP A O 1
ATOM 1734 N N . GLY A 1 212 ? 2.073 -0.821 -14.617 1.00 79.69 212 GLY A N 1
ATOM 1735 C CA . GLY A 1 212 ? 3.158 -1.781 -14.405 1.00 79.69 212 GLY A CA 1
ATOM 1736 C C . GLY A 1 212 ? 4.287 -1.219 -13.534 1.00 79.69 212 GLY A C 1
ATOM 1737 O O . GLY A 1 212 ? 4.315 -0.037 -13.206 1.00 79.69 212 GLY A O 1
ATOM 1738 N N . GLU A 1 213 ? 5.257 -2.063 -13.191 1.00 84.25 213 GLU A N 1
ATOM 1739 C CA . GLU A 1 213 ? 6.320 -1.754 -12.222 1.00 84.25 213 GLU A CA 1
ATOM 1740 C C . GLU A 1 213 ? 7.700 -1.771 -12.894 1.00 84.25 213 GLU A C 1
ATOM 1742 O O . GLU A 1 213 ? 8.110 -2.796 -13.451 1.00 84.25 213 GLU A O 1
ATOM 1747 N N . LEU A 1 214 ? 8.454 -0.670 -12.799 1.00 89.44 214 LEU A N 1
ATOM 1748 C CA . LEU A 1 214 ? 9.896 -0.654 -13.049 1.00 89.44 214 LEU A CA 1
ATOM 1749 C C . LEU A 1 214 ? 10.634 -1.049 -11.767 1.00 89.44 214 LEU A C 1
ATOM 1751 O O . LEU A 1 214 ? 10.548 -0.360 -10.752 1.00 89.44 214 LEU A O 1
ATOM 1755 N N . LEU A 1 215 ? 11.388 -2.146 -11.844 1.00 84.88 215 LEU A N 1
ATOM 1756 C CA . LEU A 1 215 ? 12.118 -2.721 -10.712 1.00 84.88 215 LEU A CA 1
ATOM 1757 C C . LEU A 1 215 ? 13.610 -2.360 -10.717 1.00 84.88 215 LEU A C 1
ATOM 1759 O O . LEU A 1 215 ? 14.232 -2.307 -9.661 1.00 84.88 215 LEU A O 1
ATOM 1763 N N . GLU A 1 216 ? 14.208 -2.164 -11.895 1.00 90.38 216 GLU A N 1
ATOM 1764 C CA . GLU A 1 216 ? 15.657 -1.982 -12.042 1.00 90.38 216 GLU A CA 1
ATOM 1765 C C . GLU A 1 216 ? 16.007 -1.336 -13.390 1.00 90.38 216 GLU A C 1
ATOM 1767 O O . GLU A 1 216 ? 15.383 -1.637 -14.412 1.00 90.38 216 GLU A O 1
ATOM 1772 N N . ILE A 1 217 ? 17.054 -0.506 -13.404 1.00 96.25 217 ILE A N 1
ATOM 1773 C CA . ILE A 1 217 ? 17.715 -0.026 -14.623 1.00 96.25 217 ILE A CA 1
ATOM 1774 C C . ILE A 1 217 ? 19.199 -0.378 -14.540 1.00 96.25 217 ILE A C 1
ATOM 1776 O O . ILE A 1 217 ? 19.922 0.139 -13.688 1.00 96.25 217 ILE A O 1
ATOM 1780 N N . GLU A 1 218 ? 19.659 -1.207 -15.471 1.00 96.56 218 GLU A N 1
ATOM 1781 C CA . GLU A 1 218 ? 21.074 -1.454 -15.735 1.00 96.56 218 GLU A CA 1
ATOM 1782 C C . GLU A 1 218 ? 21.508 -0.601 -16.934 1.00 96.56 218 GLU A C 1
ATOM 1784 O O . GLU A 1 218 ? 20.864 -0.639 -17.983 1.00 96.56 218 GLU A O 1
ATOM 1789 N N . GLN A 1 219 ? 22.629 0.120 -16.830 1.00 96.94 219 GLN A N 1
ATOM 1790 C CA . GLN A 1 219 ? 23.288 0.722 -17.993 1.00 96.94 219 GLN A CA 1
ATOM 1791 C C . GLN A 1 219 ? 24.769 0.331 -18.037 1.00 96.94 219 GLN A C 1
ATOM 1793 O O . GLN A 1 219 ? 25.506 0.506 -17.067 1.00 96.94 219 GLN A O 1
ATOM 1798 N N . ILE A 1 220 ? 25.210 -0.197 -19.182 1.00 96.12 220 ILE A N 1
ATOM 1799 C CA . ILE A 1 220 ? 26.588 -0.637 -19.429 1.00 96.12 220 ILE A CA 1
ATOM 1800 C C . ILE A 1 220 ? 27.054 -0.046 -20.765 1.00 96.12 220 ILE A C 1
ATOM 1802 O O . ILE A 1 220 ? 26.726 -0.548 -21.845 1.00 96.12 220 ILE A O 1
ATOM 1806 N N . HIS A 1 221 ? 27.847 1.026 -20.674 1.00 94.94 221 HIS A N 1
ATOM 1807 C CA . HIS A 1 221 ? 28.183 1.911 -21.796 1.00 94.94 221 HIS A CA 1
ATOM 1808 C C . HIS A 1 221 ? 26.900 2.424 -22.481 1.00 94.94 221 HIS A C 1
ATOM 1810 O O . HIS A 1 221 ? 26.017 2.963 -21.812 1.00 94.94 221 HIS A O 1
ATOM 1816 N N . ASP A 1 222 ? 26.779 2.214 -23.791 1.00 96.38 222 ASP A N 1
ATOM 1817 C CA . ASP A 1 222 ? 25.656 2.656 -24.617 1.00 96.38 222 ASP A CA 1
ATOM 1818 C C . ASP A 1 222 ? 24.489 1.646 -24.624 1.00 96.38 222 ASP A C 1
ATOM 1820 O O . ASP A 1 222 ? 23.654 1.687 -25.520 1.00 96.38 222 ASP A O 1
ATOM 1824 N N . ASN A 1 223 ? 24.428 0.698 -23.683 1.00 97.56 223 ASN A N 1
ATOM 1825 C CA . ASN A 1 223 ? 23.360 -0.308 -23.616 1.00 97.56 223 ASN A CA 1
ATOM 1826 C C . ASN A 1 223 ? 22.584 -0.168 -22.309 1.00 97.56 223 ASN A C 1
ATOM 1828 O O . ASN A 1 223 ? 23.200 -0.105 -21.244 1.00 97.56 223 ASN A O 1
ATOM 1832 N N . ILE A 1 224 ? 21.253 -0.158 -22.393 1.00 98.19 224 ILE A N 1
ATOM 1833 C CA . ILE A 1 224 ? 20.348 -0.088 -21.237 1.00 98.19 224 ILE A CA 1
ATOM 1834 C C . ILE A 1 224 ? 19.501 -1.363 -21.192 1.00 98.19 224 ILE A C 1
ATOM 1836 O O . ILE A 1 224 ? 19.035 -1.828 -22.232 1.00 98.19 224 ILE A O 1
ATOM 1840 N N . ALA A 1 225 ? 19.260 -1.898 -19.998 1.00 97.50 225 ALA A N 1
ATOM 1841 C CA . ALA A 1 225 ? 18.218 -2.885 -19.742 1.00 97.50 225 ALA A CA 1
ATOM 1842 C C . ALA A 1 225 ? 17.314 -2.400 -18.599 1.00 97.50 225 ALA A C 1
ATOM 1844 O O . ALA A 1 225 ? 17.796 -1.922 -17.574 1.00 97.50 225 ALA A O 1
ATOM 1845 N N . MET A 1 226 ? 15.999 -2.507 -18.787 1.00 96.75 226 MET A N 1
ATOM 1846 C CA . MET A 1 226 ? 14.989 -2.179 -17.777 1.00 96.75 226 MET A CA 1
ATOM 1847 C C . MET A 1 226 ? 14.295 -3.459 -17.316 1.00 96.75 226 MET A C 1
ATOM 1849 O O . MET A 1 226 ? 13.592 -4.075 -18.119 1.00 96.75 226 MET A O 1
ATOM 1853 N N . THR A 1 227 ? 14.447 -3.854 -16.051 1.00 93.06 227 THR A N 1
ATOM 1854 C CA . THR A 1 227 ? 13.662 -4.960 -15.478 1.00 93.06 227 THR A CA 1
ATOM 1855 C C . THR A 1 227 ? 12.271 -4.434 -15.142 1.00 93.06 227 THR A C 1
ATOM 1857 O O . THR A 1 227 ? 12.119 -3.651 -14.203 1.00 93.06 227 THR A O 1
ATOM 1860 N N . ILE A 1 228 ? 11.257 -4.854 -15.900 1.00 92.25 228 ILE A N 1
ATOM 1861 C CA . ILE A 1 228 ? 9.872 -4.384 -15.749 1.00 92.25 228 ILE A CA 1
ATOM 1862 C C . ILE A 1 228 ? 8.886 -5.543 -15.583 1.00 92.25 228 ILE A C 1
ATOM 1864 O O . ILE A 1 228 ? 9.101 -6.659 -16.072 1.00 92.25 22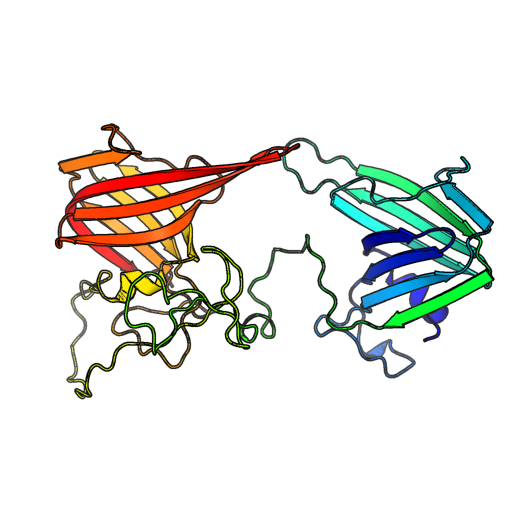8 ILE A O 1
ATOM 1868 N N . THR A 1 229 ? 7.778 -5.247 -14.910 1.00 84.88 229 THR A N 1
ATOM 1869 C CA . THR A 1 229 ? 6.631 -6.143 -14.736 1.00 84.88 229 THR A CA 1
ATOM 1870 C C . THR A 1 229 ? 5.375 -5.458 -15.278 1.00 84.88 229 THR A C 1
ATOM 1872 O O . THR A 1 229 ? 5.198 -4.257 -15.085 1.00 84.88 229 THR A O 1
ATOM 1875 N N . SER A 1 230 ? 4.509 -6.195 -15.973 1.00 81.44 230 SER A N 1
ATOM 1876 C CA . SER A 1 230 ? 3.211 -5.688 -16.442 1.00 81.44 230 SER A CA 1
ATOM 1877 C C . SER A 1 230 ? 2.200 -5.561 -15.293 1.00 81.44 230 SER A C 1
ATOM 1879 O O . SER A 1 230 ? 2.412 -6.110 -14.208 1.00 81.44 230 SER A O 1
ATOM 1881 N N . ALA A 1 231 ? 1.047 -4.943 -15.560 1.00 72.06 231 ALA A N 1
ATOM 1882 C CA . ALA A 1 231 ? -0.161 -5.182 -14.771 1.00 72.06 231 ALA A CA 1
ATOM 1883 C C . ALA A 1 231 ? -0.599 -6.663 -14.860 1.00 72.06 231 ALA A C 1
ATOM 1885 O O . ALA A 1 231 ? -0.041 -7.453 -15.630 1.00 72.06 231 ALA A O 1
ATOM 1886 N N . GLU A 1 232 ? -1.583 -7.074 -14.054 1.00 67.75 232 GLU A N 1
ATOM 1887 C CA . GLU A 1 232 ? -2.115 -8.445 -14.092 1.00 67.75 232 GLU A CA 1
ATOM 1888 C C . GLU A 1 232 ? -2.918 -8.696 -15.377 1.00 67.75 232 GLU A C 1
ATOM 1890 O O . GLU A 1 232 ? -3.948 -8.064 -15.630 1.00 67.75 232 GLU A O 1
ATOM 1895 N N . ILE A 1 233 ? -2.454 -9.647 -16.189 1.00 67.19 233 ILE A N 1
ATOM 1896 C CA . ILE A 1 233 ? -3.050 -9.974 -17.481 1.00 67.19 233 ILE A CA 1
ATOM 1897 C C . ILE A 1 233 ? -4.040 -11.124 -17.290 1.00 67.19 233 ILE A C 1
ATOM 1899 O O . ILE A 1 233 ? -3.706 -12.208 -16.808 1.00 67.19 233 ILE A O 1
ATOM 1903 N N . LYS A 1 234 ? -5.292 -10.889 -17.692 1.00 56.47 234 LYS A N 1
ATOM 1904 C CA . LYS A 1 234 ? -6.386 -11.858 -17.536 1.00 56.47 234 LYS A CA 1
ATOM 1905 C C . LYS A 1 234 ? -6.066 -13.185 -18.245 1.00 56.47 234 LYS A C 1
ATOM 1907 O O . LYS A 1 234 ? -5.659 -13.140 -19.404 1.00 56.47 234 LYS A O 1
ATOM 1912 N N . PRO A 1 235 ? -6.412 -14.354 -17.665 1.00 55.25 235 PRO A N 1
ATOM 1913 C CA . PRO A 1 235 ? -6.256 -15.667 -18.315 1.00 55.25 235 PRO A CA 1
ATOM 1914 C C . PRO A 1 235 ? -6.966 -15.832 -19.674 1.00 55.25 235 PRO A C 1
ATOM 1916 O O . PRO A 1 235 ? -6.705 -16.785 -20.402 1.00 55.25 235 PRO A O 1
ATOM 1919 N N . GLU A 1 236 ? -7.883 -14.923 -20.015 1.00 55.28 236 GLU A N 1
ATOM 1920 C CA . GLU A 1 236 ? -8.576 -14.852 -21.309 1.00 55.28 236 GLU A CA 1
ATOM 1921 C C . GLU A 1 236 ? -7.705 -14.254 -22.434 1.00 55.28 236 GLU A C 1
ATOM 1923 O O . GLU A 1 236 ? -7.999 -14.445 -23.617 1.00 55.28 236 GLU A O 1
ATOM 1928 N N . ILE A 1 237 ? -6.639 -13.523 -22.087 1.00 56.84 237 ILE A N 1
ATOM 1929 C CA . ILE A 1 237 ? -5.715 -12.887 -23.030 1.00 56.84 237 ILE A CA 1
ATOM 1930 C C . ILE A 1 237 ? -4.609 -13.890 -23.367 1.00 56.84 237 ILE A C 1
ATOM 1932 O O . ILE A 1 237 ? -3.706 -14.154 -22.577 1.00 56.84 237 ILE A O 1
ATOM 1936 N N . ILE A 1 238 ? -4.677 -14.461 -24.572 1.00 62.47 238 ILE A N 1
ATOM 1937 C CA . ILE A 1 238 ? -3.657 -15.389 -25.073 1.00 62.47 238 ILE A CA 1
ATOM 1938 C C . ILE A 1 238 ? -2.422 -14.590 -25.499 1.00 62.47 238 ILE A C 1
ATOM 1940 O O . ILE A 1 238 ? -2.299 -14.182 -26.657 1.00 62.47 238 ILE A O 1
ATOM 1944 N N . ILE A 1 239 ? -1.498 -14.398 -24.559 1.00 64.44 239 ILE A N 1
ATOM 1945 C CA . ILE A 1 239 ? -0.151 -13.908 -24.846 1.00 64.44 239 ILE A CA 1
ATOM 1946 C C . ILE A 1 239 ? 0.573 -14.979 -25.659 1.00 64.44 239 ILE A C 1
ATOM 1948 O O . ILE A 1 239 ? 0.731 -16.122 -25.229 1.00 64.44 239 ILE A O 1
ATOM 1952 N N . LYS A 1 240 ? 1.001 -14.612 -26.863 1.00 61.31 240 LYS A N 1
ATOM 1953 C CA . LYS A 1 240 ? 1.891 -15.432 -27.679 1.00 61.31 240 LYS A CA 1
ATOM 1954 C C . LYS A 1 240 ? 3.335 -15.143 -27.298 1.00 61.31 240 LYS A C 1
ATOM 1956 O O . LYS A 1 240 ? 3.729 -13.985 -27.167 1.00 61.31 240 LYS A O 1
ATOM 1961 N N . ASP A 1 241 ? 4.095 -16.222 -27.166 1.00 62.34 241 ASP A N 1
ATOM 1962 C CA . ASP A 1 241 ? 5.556 -16.256 -27.082 1.00 62.34 241 ASP A CA 1
ATOM 1963 C C . ASP A 1 241 ? 6.208 -15.661 -25.813 1.00 62.34 241 ASP A C 1
ATOM 1965 O O . ASP A 1 241 ? 7.421 -15.786 -25.666 1.00 62.34 241 ASP A O 1
ATOM 1969 N N . ALA A 1 242 ? 5.446 -15.123 -24.850 1.00 62.81 242 ALA A N 1
ATOM 1970 C CA . ALA A 1 242 ? 5.958 -14.721 -23.531 1.00 62.81 242 ALA A CA 1
ATOM 1971 C C . ALA A 1 242 ? 5.309 -15.502 -22.372 1.00 62.81 242 ALA A C 1
ATOM 1973 O O . ALA A 1 242 ? 4.095 -15.707 -22.346 1.00 62.81 242 ALA A O 1
ATOM 1974 N N . SER A 1 243 ? 6.126 -15.906 -21.393 1.00 67.75 243 SER A N 1
ATOM 1975 C CA . SER A 1 243 ? 5.670 -16.517 -20.139 1.00 67.75 243 SER A CA 1
ATOM 1976 C C . SER A 1 243 ? 4.946 -15.510 -19.243 1.00 67.75 243 SER A C 1
ATOM 1978 O O . SER A 1 243 ? 5.386 -14.367 -19.101 1.00 67.75 243 SER A O 1
ATOM 1980 N N . LEU A 1 244 ? 3.902 -15.975 -18.554 1.00 71.56 244 LEU A N 1
ATOM 1981 C CA . LEU A 1 244 ? 3.382 -15.324 -17.353 1.00 71.56 244 LEU A CA 1
ATOM 1982 C C . LEU A 1 244 ? 4.078 -15.891 -16.112 1.00 71.56 244 LEU A C 1
ATOM 1984 O O . LEU A 1 244 ? 4.210 -17.111 -15.978 1.00 71.56 244 LEU A O 1
ATOM 1988 N N . VAL A 1 245 ? 4.471 -15.017 -15.185 1.00 71.50 245 VAL A N 1
ATOM 1989 C CA . VAL A 1 245 ? 4.851 -15.424 -13.824 1.00 71.50 245 VAL A CA 1
ATOM 1990 C C . VAL A 1 245 ? 3.598 -15.775 -13.002 1.00 71.50 245 VAL A C 1
ATOM 1992 O O . VAL A 1 245 ? 2.465 -15.531 -13.419 1.00 71.50 245 VAL A O 1
ATOM 1995 N N . LYS A 1 246 ? 3.782 -16.387 -11.823 1.00 59.47 246 LYS A N 1
ATOM 1996 C CA . LYS A 1 246 ? 2.703 -17.022 -11.029 1.00 59.47 246 LYS A CA 1
ATOM 1997 C C . LYS A 1 246 ? 1.488 -16.141 -10.695 1.00 59.47 246 LYS A C 1
ATOM 1999 O O . LYS A 1 246 ? 0.435 -16.696 -10.407 1.00 59.47 246 LYS A O 1
ATOM 2004 N N . ASN A 1 247 ? 1.627 -14.817 -10.712 1.00 62.56 247 ASN A N 1
ATOM 2005 C CA . ASN A 1 247 ? 0.566 -13.841 -10.440 1.00 62.56 247 ASN A CA 1
ATOM 2006 C C . ASN A 1 247 ? -0.043 -13.228 -11.720 1.00 62.56 247 ASN A C 1
ATOM 2008 O O . ASN A 1 247 ? -0.513 -12.098 -11.691 1.00 62.56 247 ASN A O 1
ATOM 2012 N N . GLY A 1 248 ? 0.014 -13.927 -12.859 1.00 68.31 248 GLY A N 1
ATOM 2013 C CA . GLY A 1 248 ? -0.649 -13.495 -14.097 1.00 68.31 248 GLY A CA 1
ATOM 2014 C C . GLY A 1 248 ? -0.002 -12.297 -14.800 1.00 68.31 248 GLY A C 1
ATOM 2015 O O . GLY A 1 248 ? -0.573 -11.766 -15.747 1.00 68.31 248 GLY A O 1
ATOM 2016 N N . ARG A 1 249 ? 1.189 -11.863 -14.376 1.00 78.00 249 ARG A N 1
ATOM 2017 C CA . ARG A 1 249 ? 1.932 -10.750 -14.987 1.00 78.00 249 ARG A CA 1
ATOM 2018 C C . ARG A 1 249 ? 3.002 -11.248 -15.964 1.00 78.00 249 ARG A C 1
ATOM 2020 O O . ARG A 1 249 ? 3.587 -12.312 -15.761 1.00 78.00 249 ARG A O 1
ATOM 2027 N N . MET A 1 250 ? 3.308 -10.472 -17.001 1.00 83.44 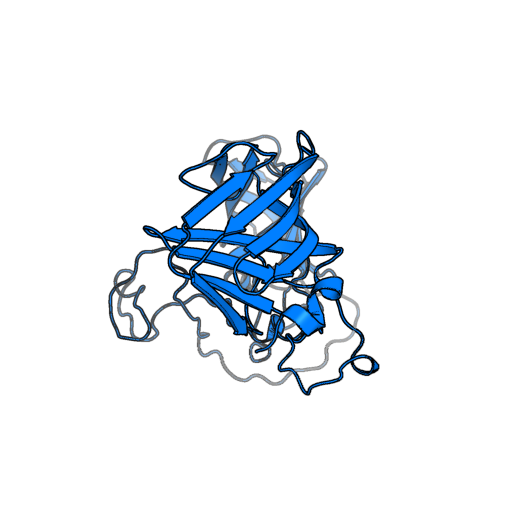250 MET A N 1
ATOM 2028 C CA . MET A 1 250 ? 4.573 -10.589 -17.732 1.00 83.44 250 MET A CA 1
ATOM 2029 C C . MET A 1 250 ? 5.688 -9.977 -16.882 1.00 83.44 250 MET A C 1
ATOM 2031 O O . MET A 1 250 ? 5.527 -8.885 -16.337 1.00 83.44 250 MET A O 1
ATOM 2035 N N . LYS A 1 251 ? 6.841 -10.642 -16.817 1.00 86.44 251 LYS A N 1
ATOM 2036 C CA . LYS A 1 251 ? 8.068 -10.099 -16.224 1.00 86.44 251 LYS A CA 1
ATOM 2037 C C . LYS A 1 251 ? 9.236 -10.317 -17.178 1.00 86.44 251 LYS A C 1
ATOM 2039 O O . LYS A 1 251 ? 9.290 -11.331 -17.873 1.00 86.44 251 LYS A O 1
ATOM 2044 N N . GLY A 1 252 ? 10.165 -9.371 -17.231 1.00 89.69 252 GLY A N 1
ATOM 2045 C CA . GLY A 1 252 ? 11.303 -9.468 -18.138 1.00 89.69 252 GLY A CA 1
ATOM 2046 C C . GLY A 1 252 ? 12.199 -8.242 -18.126 1.00 89.69 252 GLY A C 1
ATOM 2047 O O . GLY A 1 252 ? 11.952 -7.280 -17.397 1.00 89.69 252 GLY A O 1
ATOM 2048 N N . LYS A 1 253 ? 13.240 -8.292 -18.954 1.00 93.75 253 LYS A N 1
ATOM 2049 C CA . LYS A 1 253 ? 14.098 -7.151 -19.262 1.00 93.75 253 LYS A CA 1
ATOM 2050 C C . LYS A 1 253 ? 13.760 -6.599 -20.643 1.00 93.75 253 LYS A C 1
ATOM 2052 O O . LYS A 1 253 ? 13.672 -7.332 -21.627 1.00 93.75 253 LYS A O 1
ATOM 2057 N N . LEU A 1 254 ? 13.570 -5.286 -20.715 1.00 94.62 254 LEU A N 1
ATOM 2058 C CA . LEU A 1 254 ? 13.454 -4.536 -21.961 1.00 94.62 254 LEU A CA 1
ATOM 2059 C C . LEU A 1 254 ? 14.827 -3.940 -22.290 1.00 94.62 254 LEU A C 1
ATOM 2061 O O . LEU A 1 254 ? 15.316 -3.066 -21.572 1.00 94.62 254 LEU A O 1
ATOM 2065 N N . HIS A 1 255 ? 15.457 -4.450 -23.344 1.00 96.25 255 HIS A N 1
ATOM 2066 C CA . HIS A 1 255 ? 16.828 -4.127 -23.735 1.00 96.25 255 HIS A CA 1
ATOM 2067 C C . HIS A 1 255 ? 16.862 -3.069 -24.833 1.00 96.25 255 HIS A C 1
ATOM 2069 O O . HIS A 1 255 ? 16.060 -3.106 -25.766 1.00 96.25 255 HIS A O 1
ATOM 2075 N N . PHE A 1 256 ? 17.851 -2.184 -24.752 1.00 97.00 256 PHE A N 1
ATOM 2076 C CA . PHE A 1 256 ? 18.154 -1.128 -25.710 1.00 97.00 256 PHE A CA 1
ATOM 2077 C C . PHE A 1 256 ? 19.643 -1.236 -26.075 1.00 97.00 256 PHE A C 1
ATOM 2079 O O . PHE A 1 256 ? 20.503 -0.767 -25.327 1.00 97.00 256 PHE A O 1
ATOM 2086 N N . GLU A 1 257 ? 19.967 -1.885 -27.198 1.00 96.75 257 GLU A N 1
ATOM 2087 C CA . GLU A 1 257 ? 21.356 -2.048 -27.654 1.00 96.75 257 GLU A CA 1
ATOM 2088 C C . GLU A 1 257 ? 21.811 -0.829 -28.457 1.00 96.75 257 GLU A C 1
ATOM 2090 O O . GLU A 1 257 ? 21.176 -0.450 -29.446 1.00 96.75 257 GLU A O 1
ATOM 2095 N N . THR A 1 258 ? 22.961 -0.263 -28.082 1.00 96.88 258 THR A N 1
ATOM 2096 C CA . THR A 1 258 ? 23.536 0.951 -28.690 1.00 96.88 258 THR A CA 1
ATOM 2097 C C . THR A 1 258 ? 22.510 2.090 -28.785 1.00 96.88 258 THR A C 1
ATOM 2099 O O . THR A 1 258 ? 21.992 2.419 -29.856 1.00 96.88 258 THR A O 1
ATOM 2102 N N . VAL A 1 259 ? 22.201 2.677 -27.633 1.00 97.56 259 VAL A N 1
ATOM 2103 C CA . VAL A 1 259 ? 21.370 3.868 -27.463 1.00 97.56 259 VAL A CA 1
ATOM 2104 C C . VAL A 1 259 ? 21.976 5.031 -28.251 1.00 97.56 259 VAL A C 1
ATOM 2106 O O . VAL A 1 259 ? 23.062 5.521 -27.960 1.00 97.56 259 VAL A O 1
ATOM 2109 N N . LEU A 1 260 ? 21.243 5.475 -29.268 1.00 96.62 260 LEU A N 1
ATOM 2110 C CA . LEU A 1 260 ? 21.579 6.600 -30.140 1.00 96.62 260 LEU A CA 1
ATOM 2111 C C . LEU A 1 260 ? 21.159 7.940 -29.523 1.00 96.62 260 LEU A C 1
ATOM 2113 O O . LEU A 1 260 ? 21.737 8.983 -29.827 1.00 96.62 260 LEU A O 1
ATOM 2117 N N . PHE A 1 261 ? 20.110 7.919 -28.697 1.00 95.56 261 PHE A N 1
ATOM 2118 C CA . PHE A 1 261 ? 19.516 9.101 -28.083 1.00 95.56 261 PHE A CA 1
ATOM 2119 C C . PHE A 1 261 ? 18.762 8.712 -26.811 1.00 95.56 261 PHE A C 1
ATOM 2121 O O . PHE A 1 261 ? 17.927 7.811 -26.826 1.00 95.56 261 PHE A O 1
ATOM 2128 N N . LEU A 1 262 ? 19.021 9.442 -25.730 1.00 97.69 262 LEU A N 1
ATOM 2129 C CA . LEU A 1 262 ? 18.341 9.309 -24.448 1.00 97.69 262 LEU A CA 1
ATOM 2130 C C . LEU A 1 262 ? 17.933 10.703 -23.967 1.00 97.69 262 LEU A C 1
ATOM 2132 O O . LEU A 1 262 ? 18.766 11.608 -23.865 1.00 97.69 262 LEU A O 1
ATOM 2136 N N . THR A 1 263 ? 16.652 10.881 -23.650 1.00 97.69 263 THR A N 1
ATOM 2137 C CA . THR A 1 263 ? 16.171 12.089 -22.970 1.00 97.69 263 THR A CA 1
ATOM 2138 C C . THR A 1 263 ? 15.294 11.768 -21.777 1.00 97.69 263 THR A C 1
ATOM 2140 O O . THR A 1 263 ? 14.514 10.817 -21.796 1.00 97.69 263 THR A O 1
ATOM 2143 N N . LYS A 1 264 ? 15.385 12.642 -20.775 1.00 96.88 264 LYS A N 1
ATOM 2144 C CA . LYS A 1 264 ? 14.525 12.714 -19.600 1.00 96.88 264 LYS A CA 1
ATOM 2145 C C . LYS A 1 264 ? 13.841 14.083 -19.602 1.00 96.88 264 LYS A C 1
ATOM 2147 O O . LYS A 1 264 ? 14.515 15.106 -19.698 1.00 96.88 264 LYS A O 1
ATOM 2152 N N . ASN A 1 265 ? 12.510 14.132 -19.580 1.00 94.25 265 ASN A N 1
ATOM 2153 C CA . ASN A 1 265 ? 11.722 15.372 -19.692 1.00 94.25 265 ASN A CA 1
ATOM 2154 C C . ASN A 1 265 ? 12.132 16.273 -20.874 1.00 94.25 265 ASN A C 1
ATOM 2156 O O . ASN A 1 265 ? 12.125 17.500 -20.779 1.00 94.25 265 ASN A O 1
ATOM 2160 N N . ARG A 1 266 ? 12.460 15.654 -22.020 1.00 92.62 266 ARG A N 1
ATOM 2161 C CA . ARG A 1 266 ? 12.967 16.304 -23.252 1.00 92.62 266 ARG A CA 1
ATOM 2162 C C . ARG A 1 266 ? 14.365 16.937 -23.136 1.00 92.62 266 ARG A C 1
ATOM 2164 O O . ARG A 1 266 ? 14.811 17.564 -24.094 1.00 92.62 266 ARG A O 1
ATOM 2171 N N . MET A 1 267 ? 15.064 16.771 -22.014 1.00 96.44 267 MET A N 1
ATOM 2172 C CA . MET A 1 267 ? 16.474 17.137 -21.857 1.00 96.44 267 MET A CA 1
ATOM 2173 C C . MET A 1 267 ? 17.349 15.912 -22.123 1.00 96.44 267 MET A C 1
ATOM 2175 O O . MET A 1 267 ? 17.020 14.817 -21.671 1.00 96.44 267 MET A O 1
ATOM 2179 N N . ALA A 1 268 ? 18.446 16.073 -22.864 1.00 97.25 268 ALA A N 1
ATOM 2180 C CA . ALA A 1 268 ? 19.395 14.983 -23.091 1.00 97.25 268 ALA A CA 1
ATOM 2181 C C . ALA A 1 268 ? 20.137 14.653 -21.792 1.00 97.25 268 ALA A C 1
ATOM 2183 O O . ALA A 1 268 ? 20.632 15.560 -21.121 1.00 97.25 268 ALA A O 1
ATOM 2184 N N . VAL A 1 269 ? 20.216 13.366 -21.454 1.00 96.94 269 VAL A N 1
ATOM 2185 C CA . VAL A 1 269 ? 20.953 12.865 -20.286 1.00 96.94 269 VAL A CA 1
ATOM 2186 C C . VAL A 1 269 ? 21.938 11.778 -20.735 1.00 96.94 269 VAL A C 1
ATOM 2188 O O . VAL A 1 269 ? 21.622 11.039 -21.666 1.00 96.94 269 VAL A O 1
ATOM 2191 N N . PRO A 1 270 ? 23.143 11.694 -20.140 1.00 94.06 270 PRO A N 1
ATOM 2192 C CA . PRO A 1 270 ? 24.173 10.743 -20.571 1.00 94.06 270 PRO A CA 1
ATOM 2193 C C . PRO A 1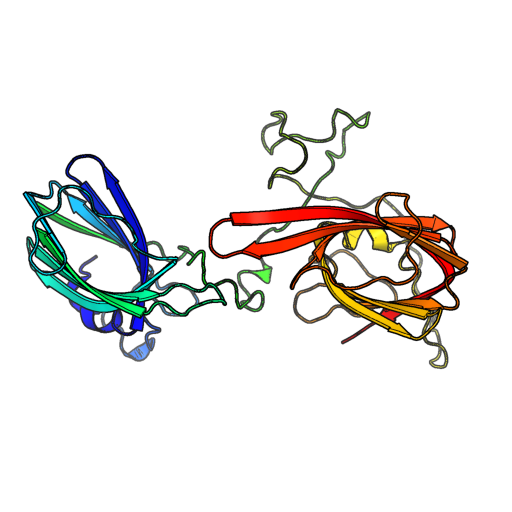 270 ? 23.915 9.310 -20.082 1.00 94.06 270 PRO A C 1
ATOM 2195 O O . PRO A 1 270 ? 24.512 8.365 -20.586 1.00 94.06 270 PRO A O 1
ATOM 2198 N N . GLU A 1 271 ? 23.065 9.160 -19.070 1.00 95.94 271 GLU A N 1
ATOM 2199 C CA . GLU A 1 271 ? 22.853 7.924 -18.331 1.00 95.94 271 GLU A CA 1
ATOM 2200 C C . GLU A 1 271 ? 21.420 7.915 -17.782 1.00 95.94 271 GLU A C 1
ATOM 2202 O O . GLU A 1 271 ? 20.881 8.980 -17.461 1.00 95.94 271 GLU A O 1
ATOM 2207 N N . LEU A 1 272 ? 20.810 6.735 -17.671 1.00 96.19 272 LEU A N 1
ATOM 2208 C CA . LEU A 1 272 ? 19.522 6.526 -17.012 1.00 96.19 272 LEU A CA 1
ATOM 2209 C C . LEU A 1 272 ? 19.704 5.630 -15.782 1.00 96.19 272 LEU A C 1
ATOM 2211 O O . LEU A 1 272 ? 20.427 4.638 -15.833 1.00 96.19 272 LEU A O 1
ATOM 2215 N N . LYS A 1 273 ? 19.041 5.980 -14.677 1.00 95.38 273 LYS A N 1
ATOM 2216 C CA . LYS A 1 273 ? 19.114 5.282 -13.386 1.00 95.38 273 LYS A CA 1
ATOM 2217 C C . LYS A 1 273 ? 17.742 5.237 -12.723 1.00 95.38 273 LYS A C 1
ATOM 2219 O O . LYS A 1 273 ? 16.874 6.040 -13.054 1.00 95.38 273 LYS A O 1
ATOM 2224 N N . MET A 1 274 ? 17.582 4.322 -11.769 1.00 92.12 274 MET A N 1
ATOM 2225 C CA . MET A 1 274 ? 16.504 4.399 -10.782 1.00 92.12 274 MET A CA 1
ATOM 2226 C C . MET A 1 274 ? 16.681 5.681 -9.958 1.00 92.12 274 MET A C 1
ATOM 2228 O O . MET A 1 274 ? 17.782 5.941 -9.469 1.00 92.12 274 MET A O 1
ATOM 2232 N N . GLU A 1 275 ? 15.619 6.472 -9.800 1.00 86.75 275 GLU A N 1
ATOM 2233 C CA . GLU A 1 275 ? 15.632 7.684 -8.957 1.00 86.75 275 GLU A CA 1
ATOM 2234 C C . GLU A 1 275 ? 14.856 7.517 -7.639 1.00 86.75 275 GLU A C 1
ATOM 2236 O O . GLU A 1 275 ? 14.909 8.388 -6.771 1.00 86.75 275 GLU A O 1
ATOM 2241 N N . ALA A 1 276 ? 14.190 6.374 -7.475 1.00 79.50 276 ALA A N 1
ATOM 2242 C CA . ALA A 1 276 ? 13.476 5.937 -6.282 1.00 79.50 276 ALA A CA 1
ATOM 2243 C C . ALA A 1 276 ? 13.600 4.410 -6.128 1.00 79.50 276 ALA A C 1
ATOM 2245 O O . ALA A 1 276 ? 14.128 3.733 -7.013 1.00 79.50 276 ALA A O 1
ATOM 2246 N N . GLU A 1 277 ? 13.089 3.868 -5.021 1.00 70.88 277 GLU A N 1
ATOM 2247 C CA . GLU A 1 277 ? 13.014 2.417 -4.782 1.00 70.88 277 GLU A CA 1
ATOM 2248 C C . GLU A 1 277 ? 12.014 1.725 -5.728 1.00 70.88 277 GLU A C 1
ATOM 2250 O O . GLU A 1 277 ? 12.206 0.563 -6.078 1.00 70.88 277 GLU A O 1
ATOM 2255 N N . PHE A 1 278 ? 10.995 2.459 -6.192 1.00 68.00 278 PHE A N 1
ATOM 2256 C CA . PHE A 1 278 ? 9.957 1.987 -7.111 1.00 68.00 278 PHE A CA 1
ATOM 2257 C C . PHE A 1 278 ? 9.662 3.045 -8.188 1.00 68.00 278 PHE A C 1
ATOM 2259 O O . PHE A 1 278 ? 9.730 4.252 -7.927 1.00 68.00 278 PHE A O 1
ATOM 2266 N N . GLY A 1 279 ? 9.320 2.600 -9.398 1.00 81.31 279 GLY A N 1
ATOM 2267 C CA . GLY A 1 279 ? 8.831 3.466 -10.472 1.00 81.31 279 GLY A CA 1
ATOM 2268 C C . GLY A 1 279 ? 7.574 2.888 -11.115 1.00 81.31 279 GLY A C 1
ATOM 2269 O O . GLY A 1 279 ? 7.658 1.883 -11.820 1.00 81.31 279 GLY A O 1
ATOM 2270 N N . ASP A 1 280 ? 6.433 3.538 -10.908 1.00 83.44 280 ASP A N 1
ATOM 2271 C CA . ASP A 1 280 ? 5.160 3.148 -11.516 1.00 83.44 280 ASP A CA 1
ATOM 2272 C C . ASP A 1 280 ? 5.150 3.567 -12.992 1.00 83.44 280 ASP A C 1
ATOM 2274 O O . ASP A 1 280 ? 5.451 4.713 -13.334 1.00 83.44 280 ASP A O 1
ATOM 2278 N N . ILE A 1 281 ? 4.813 2.646 -13.892 1.00 83.38 281 ILE A N 1
ATOM 2279 C CA . ILE A 1 281 ? 4.814 2.878 -15.338 1.00 83.38 281 ILE A CA 1
ATOM 2280 C C . ILE A 1 281 ? 3.416 3.341 -15.769 1.00 83.38 281 ILE A C 1
ATOM 2282 O O . ILE A 1 281 ? 2.526 2.524 -16.006 1.00 83.38 281 ILE A O 1
ATOM 2286 N N . ASP A 1 282 ? 3.224 4.658 -15.938 1.00 75.12 282 ASP A N 1
ATOM 2287 C CA . ASP A 1 282 ? 1.955 5.222 -16.440 1.00 75.12 282 ASP A CA 1
ATOM 2288 C C . ASP A 1 282 ? 1.580 4.621 -17.805 1.00 75.12 282 ASP A C 1
ATOM 2290 O O . ASP A 1 282 ? 0.402 4.432 -18.111 1.00 75.12 282 ASP A O 1
ATOM 2294 N N . TYR A 1 283 ? 2.588 4.453 -18.677 1.00 79.00 283 TYR A N 1
ATOM 2295 C CA . TYR A 1 283 ? 2.471 3.882 -20.020 1.00 79.00 283 TYR A CA 1
ATOM 2296 C C . TYR A 1 283 ? 3.828 3.597 -20.673 1.00 79.00 283 TYR A C 1
ATOM 2298 O O . TYR A 1 283 ? 4.783 4.369 -20.537 1.00 79.00 283 TYR A O 1
ATOM 2306 N N . ILE A 1 284 ? 3.854 2.573 -21.533 1.00 82.44 284 ILE A N 1
ATOM 2307 C CA . ILE A 1 284 ? 4.895 2.366 -22.549 1.00 82.44 284 ILE A CA 1
ATOM 2308 C C . ILE A 1 284 ? 4.321 2.682 -23.933 1.00 82.44 284 ILE A C 1
ATOM 2310 O O . ILE A 1 284 ? 3.216 2.275 -24.287 1.00 82.44 284 ILE A O 1
ATOM 2314 N N . LYS A 1 285 ? 5.079 3.407 -24.759 1.00 79.88 285 LYS A N 1
ATOM 2315 C CA . LYS A 1 285 ? 4.711 3.710 -26.143 1.00 79.88 285 LYS A CA 1
ATOM 2316 C C . LYS A 1 285 ? 5.896 3.601 -27.094 1.00 79.88 285 LYS A C 1
ATOM 2318 O O . LYS A 1 285 ? 6.762 4.473 -27.147 1.00 79.88 285 LYS A O 1
ATOM 2323 N N . PHE A 1 286 ? 5.846 2.597 -27.958 1.00 80.06 286 PHE A N 1
ATOM 2324 C CA . PHE A 1 286 ? 6.700 2.525 -29.138 1.00 80.06 286 PHE A CA 1
ATOM 2325 C C . PHE A 1 286 ? 6.294 3.603 -30.155 1.00 80.06 286 PHE A C 1
ATOM 2327 O O . PHE A 1 286 ? 5.112 3.817 -30.436 1.00 80.06 286 PHE A O 1
ATOM 2334 N N . ILE A 1 287 ? 7.290 4.317 -30.675 1.00 76.50 287 ILE A N 1
ATOM 2335 C CA . ILE A 1 287 ? 7.158 5.328 -31.736 1.00 76.50 287 ILE A CA 1
ATOM 2336 C C . ILE A 1 287 ? 7.572 4.708 -33.080 1.00 76.50 287 ILE A C 1
ATOM 2338 O O . ILE A 1 287 ? 6.970 4.994 -34.114 1.00 76.50 287 ILE A O 1
ATOM 2342 N N . SER A 1 288 ? 8.560 3.816 -33.037 1.00 79.75 288 SER A N 1
ATOM 2343 C CA . SER A 1 288 ? 9.034 2.943 -34.114 1.00 79.75 288 SER A CA 1
ATOM 2344 C C . SER A 1 288 ? 9.627 1.672 -33.485 1.00 79.75 288 SER A C 1
ATOM 2346 O O . SER A 1 288 ? 9.678 1.550 -32.261 1.00 79.75 288 SER A O 1
ATOM 2348 N N . SER A 1 289 ? 10.113 0.725 -34.292 1.00 81.88 289 SER A N 1
ATOM 2349 C CA . SER A 1 289 ? 10.834 -0.463 -33.795 1.00 81.88 289 SER A CA 1
ATOM 2350 C C . SER A 1 289 ? 12.141 -0.134 -33.060 1.00 81.88 289 SER A C 1
ATOM 2352 O O . SER A 1 289 ? 12.635 -0.955 -32.297 1.00 81.88 289 SER A O 1
ATOM 2354 N N . ASN A 1 290 ? 12.699 1.057 -33.289 1.00 88.69 290 ASN A N 1
ATOM 2355 C CA . ASN A 1 290 ? 13.980 1.501 -32.743 1.00 88.69 290 ASN A CA 1
ATOM 2356 C C . ASN A 1 290 ? 13.845 2.635 -31.703 1.00 88.69 290 ASN A C 1
ATOM 2358 O O . ASN A 1 290 ? 14.851 3.059 -31.139 1.00 88.69 290 ASN A O 1
ATOM 2362 N N . ARG A 1 291 ? 12.623 3.138 -31.446 1.00 88.81 291 ARG A N 1
ATOM 2363 C CA . ARG A 1 291 ? 12.361 4.300 -30.578 1.00 88.81 291 ARG A CA 1
ATOM 2364 C C . ARG A 1 291 ? 11.140 4.096 -29.686 1.00 88.81 291 ARG A C 1
ATOM 2366 O O . ARG A 1 291 ? 10.037 3.828 -30.169 1.00 88.81 291 ARG A O 1
ATOM 2373 N N . LEU A 1 292 ? 11.321 4.330 -28.392 1.00 91.88 292 LEU A N 1
ATOM 2374 C CA . LEU A 1 292 ? 10.321 4.161 -27.343 1.00 91.88 292 LEU A CA 1
ATOM 2375 C C . LEU A 1 292 ? 10.222 5.413 -26.466 1.00 91.88 292 LEU A C 1
ATOM 2377 O O . LEU A 1 292 ? 11.190 6.138 -26.248 1.00 91.88 292 LEU A O 1
ATOM 2381 N N . LYS A 1 293 ? 9.023 5.639 -25.940 1.00 89.38 293 LYS A N 1
ATOM 2382 C CA . LYS A 1 293 ? 8.702 6.612 -24.902 1.00 89.38 293 LYS A CA 1
ATOM 2383 C C . LYS A 1 293 ? 8.030 5.891 -23.742 1.00 89.38 293 LYS A C 1
ATOM 2385 O O . LYS A 1 293 ? 7.108 5.114 -23.971 1.00 89.38 293 LYS A O 1
ATOM 2390 N N . ILE A 1 294 ? 8.472 6.171 -22.527 1.00 92.31 294 ILE A N 1
ATOM 2391 C CA . ILE A 1 294 ? 7.915 5.633 -21.286 1.00 92.31 294 ILE A CA 1
ATOM 2392 C C . ILE A 1 294 ? 7.700 6.794 -20.314 1.00 92.31 294 ILE A C 1
ATOM 2394 O O . ILE A 1 294 ? 8.491 7.739 -20.287 1.00 92.31 294 ILE A O 1
ATOM 2398 N N . SER A 1 295 ? 6.595 6.762 -19.580 1.00 89.94 295 SER A N 1
ATOM 2399 C CA . SER A 1 295 ? 6.308 7.712 -18.504 1.00 89.94 295 SER A CA 1
ATOM 2400 C C . SER A 1 295 ? 6.351 6.938 -17.198 1.00 89.94 295 SER A C 1
ATOM 2402 O O . SER A 1 295 ? 5.708 5.892 -17.095 1.00 89.94 295 SER A O 1
ATOM 2404 N N . ILE A 1 296 ? 7.187 7.401 -16.269 1.00 89.62 296 ILE A N 1
ATOM 2405 C CA . ILE A 1 296 ? 7.476 6.717 -15.007 1.00 89.62 296 ILE A CA 1
ATOM 2406 C C . ILE A 1 296 ? 7.236 7.698 -13.870 1.00 89.62 296 ILE A C 1
ATOM 2408 O O . ILE A 1 296 ? 7.899 8.733 -13.813 1.00 89.62 296 ILE A O 1
ATOM 2412 N N . CYS A 1 297 ? 6.317 7.375 -12.967 1.00 84.81 297 CYS A N 1
ATOM 2413 C CA . CYS A 1 297 ? 6.148 8.074 -11.702 1.00 84.81 297 CYS A CA 1
ATOM 2414 C C . CYS A 1 297 ? 7.036 7.417 -10.644 1.00 84.81 297 CYS A C 1
ATOM 2416 O O . CYS A 1 297 ? 6.777 6.308 -10.187 1.00 84.81 297 CYS A O 1
ATOM 2418 N N . TRP A 1 298 ? 8.112 8.106 -10.268 1.00 82.69 298 TRP A N 1
ATOM 2419 C CA . TRP A 1 298 ? 8.996 7.676 -9.193 1.00 82.69 298 TRP A CA 1
ATOM 2420 C C . TRP A 1 298 ? 8.311 7.859 -7.844 1.00 82.69 298 TRP A C 1
ATOM 2422 O O . TRP A 1 298 ? 7.919 8.972 -7.472 1.00 82.69 298 TRP A O 1
ATOM 2432 N N . GLU A 1 299 ? 8.211 6.759 -7.109 1.00 68.94 299 GLU A N 1
ATOM 2433 C CA . GLU A 1 299 ? 7.557 6.661 -5.811 1.00 68.94 299 GLU A CA 1
ATOM 2434 C C . GLU A 1 299 ? 8.602 6.795 -4.697 1.00 68.94 299 GLU A C 1
ATOM 2436 O O . GLU A 1 299 ? 9.087 5.815 -4.130 1.00 68.94 299 GLU A O 1
ATOM 2441 N N . SER A 1 300 ? 8.984 8.037 -4.388 1.00 57.47 300 SER A N 1
ATOM 2442 C CA . SER A 1 300 ? 9.943 8.324 -3.315 1.00 57.47 300 SER A CA 1
ATOM 2443 C C . SER A 1 300 ? 9.234 8.522 -1.973 1.00 57.47 300 SER A C 1
ATOM 2445 O O . SER A 1 300 ? 8.638 9.574 -1.707 1.00 57.47 300 SER A O 1
ATOM 2447 N N . TYR A 1 301 ? 9.327 7.515 -1.104 1.00 50.41 301 TYR A N 1
ATOM 2448 C CA . TYR A 1 301 ? 8.770 7.523 0.249 1.00 50.41 301 TYR A CA 1
ATOM 2449 C C . TYR A 1 301 ? 9.713 8.219 1.245 1.00 50.41 301 TYR A C 1
ATOM 2451 O O . TYR A 1 301 ? 10.626 7.610 1.800 1.00 50.41 301 TYR A O 1
ATOM 2459 N N . PHE A 1 302 ? 9.478 9.509 1.511 1.00 42.22 302 PHE A N 1
ATOM 2460 C CA . PHE A 1 302 ? 10.189 10.248 2.559 1.00 42.22 302 PHE A CA 1
ATOM 2461 C C . PHE A 1 302 ? 9.391 10.264 3.878 1.00 42.22 302 PHE A C 1
ATOM 2463 O O . PHE A 1 302 ? 8.160 10.202 3.846 1.00 42.22 302 PHE A O 1
ATOM 2470 N N . PRO A 1 303 ? 10.041 10.405 5.056 1.00 41.62 303 PRO A N 1
ATOM 2471 C CA . PRO A 1 303 ? 9.392 10.201 6.357 1.00 41.62 303 PRO A CA 1
ATOM 2472 C C . PRO A 1 303 ? 8.131 11.032 6.623 1.00 41.62 303 PRO A C 1
ATOM 2474 O O . PRO A 1 303 ? 7.281 10.596 7.392 1.00 41.62 303 PRO A O 1
ATOM 2477 N N . SER A 1 304 ? 7.989 12.202 5.994 1.00 33.59 304 SER A N 1
ATOM 2478 C CA . SER A 1 304 ? 6.869 13.131 6.197 1.00 33.59 304 SER A CA 1
ATOM 2479 C C . SER A 1 304 ? 6.021 13.414 4.948 1.00 33.59 304 SER A C 1
ATOM 2481 O O . SER A 1 304 ? 5.012 14.107 5.066 1.00 33.59 304 SER A O 1
ATOM 2483 N N . TYR A 1 305 ? 6.389 12.903 3.765 1.00 39.69 305 TYR A N 1
ATOM 2484 C CA . TYR A 1 305 ? 5.614 13.081 2.529 1.00 39.69 305 TYR A CA 1
ATOM 2485 C C . TYR A 1 305 ? 5.976 12.045 1.452 1.00 39.69 305 TYR A C 1
ATOM 2487 O O . TYR A 1 305 ? 7.139 11.686 1.277 1.00 39.69 305 TYR A O 1
ATOM 2495 N N . ARG A 1 306 ? 4.973 11.619 0.673 1.00 50.34 306 ARG A N 1
ATOM 2496 C CA . ARG A 1 306 ? 5.172 10.898 -0.593 1.00 50.34 306 ARG A CA 1
ATOM 2497 C C . ARG A 1 306 ? 5.597 11.911 -1.655 1.00 50.34 306 ARG A C 1
ATOM 2499 O O . ARG A 1 306 ? 4.850 12.849 -1.939 1.00 50.34 306 ARG A O 1
ATOM 2506 N N . SER A 1 307 ? 6.778 11.735 -2.235 1.00 53.28 307 SER A N 1
ATOM 2507 C CA . SER A 1 307 ? 7.243 12.544 -3.361 1.00 53.28 307 SER A CA 1
ATOM 2508 C C . SER A 1 307 ? 6.996 11.790 -4.662 1.00 53.28 307 SER A C 1
ATOM 2510 O O . SER A 1 307 ? 7.814 10.962 -5.049 1.00 53.28 307 SER A O 1
ATOM 2512 N N . MET A 1 308 ? 5.892 12.102 -5.341 1.00 69.62 308 MET A N 1
ATOM 2513 C CA . MET A 1 308 ? 5.605 11.585 -6.683 1.00 69.62 308 MET A CA 1
ATOM 2514 C C . MET A 1 308 ? 6.292 12.474 -7.725 1.00 69.62 308 MET A C 1
ATOM 2516 O O . MET A 1 308 ? 5.907 13.633 -7.905 1.00 69.62 308 MET A O 1
ATOM 2520 N N . GLY A 1 309 ? 7.318 11.950 -8.396 1.00 77.50 309 GLY A N 1
ATOM 2521 C CA . GLY A 1 309 ? 8.010 12.632 -9.492 1.00 77.50 309 GLY A CA 1
ATOM 2522 C C . GLY A 1 309 ? 7.796 11.887 -10.803 1.00 77.50 309 GLY A C 1
ATOM 2523 O O . GLY A 1 309 ? 8.402 10.844 -10.996 1.00 77.50 309 GLY A O 1
ATOM 2524 N N . CYS A 1 310 ? 6.950 12.400 -11.698 1.00 85.31 310 CYS A N 1
ATOM 2525 C CA . CYS A 1 310 ? 6.658 11.724 -12.966 1.00 85.31 310 CYS A CA 1
ATOM 2526 C C . CYS A 1 310 ? 7.522 12.260 -14.111 1.00 85.31 310 CYS A C 1
ATOM 2528 O O . CYS A 1 310 ? 7.452 13.441 -14.463 1.00 85.31 310 CYS A O 1
ATOM 2530 N N . ASP A 1 311 ? 8.322 11.372 -14.696 1.00 93.56 311 ASP A N 1
ATOM 2531 C CA . ASP A 1 311 ? 9.320 11.673 -15.710 1.00 93.56 311 ASP A CA 1
ATOM 2532 C C . ASP A 1 311 ? 8.994 11.030 -17.055 1.00 93.56 311 ASP A C 1
ATOM 2534 O O . ASP A 1 311 ? 8.738 9.831 -17.172 1.00 93.56 311 ASP A O 1
ATOM 2538 N N . LEU A 1 312 ? 9.077 11.843 -18.108 1.00 93.12 312 LEU A N 1
ATOM 2539 C CA . LEU A 1 312 ? 8.893 11.397 -19.479 1.00 93.12 312 LEU A CA 1
ATOM 2540 C C . LEU A 1 312 ? 10.241 11.054 -20.112 1.00 93.12 312 LEU A C 1
ATOM 2542 O O . LEU A 1 312 ? 10.974 11.946 -20.558 1.00 93.12 312 LEU A O 1
ATOM 2546 N N . ILE A 1 313 ? 10.540 9.763 -20.179 1.00 97.00 313 ILE A N 1
ATOM 2547 C CA . ILE A 1 313 ? 11.763 9.218 -20.764 1.00 97.00 313 ILE A CA 1
ATOM 2548 C C . ILE A 1 313 ? 11.508 8.856 -22.235 1.00 97.00 313 ILE A C 1
ATOM 2550 O O . ILE A 1 313 ? 10.444 8.360 -22.615 1.00 97.00 313 ILE A O 1
ATOM 2554 N N . GLU A 1 314 ? 12.481 9.133 -23.099 1.00 96.75 314 GLU A N 1
ATOM 2555 C CA . GLU A 1 314 ? 12.438 8.770 -24.518 1.00 96.75 314 GLU A CA 1
ATOM 2556 C C . GLU A 1 314 ? 13.809 8.271 -24.969 1.00 96.75 314 GLU A C 1
ATOM 2558 O O . GLU A 1 314 ? 14.808 8.981 -24.822 1.00 96.75 314 GLU A O 1
ATOM 2563 N N . ILE A 1 315 ? 13.828 7.049 -25.505 1.00 97.50 315 ILE A N 1
ATOM 2564 C CA . ILE A 1 315 ? 15.026 6.283 -25.855 1.00 97.50 315 ILE A CA 1
ATOM 2565 C C . ILE A 1 315 ? 14.936 5.887 -27.330 1.00 97.50 315 ILE A C 1
ATOM 2567 O O . ILE A 1 315 ? 13.924 5.341 -27.773 1.00 97.50 315 ILE A O 1
ATOM 2571 N N . GLU A 1 316 ? 15.997 6.141 -28.087 1.00 96.50 316 GLU A N 1
ATOM 2572 C CA . GLU A 1 316 ? 16.213 5.589 -29.424 1.00 96.50 316 GLU A CA 1
ATOM 2573 C C . GLU A 1 316 ? 17.514 4.786 -29.417 1.00 96.50 316 GLU A C 1
ATOM 2575 O O . GLU A 1 316 ? 18.528 5.264 -28.912 1.00 96.50 316 GLU A O 1
ATOM 2580 N N . ALA A 1 317 ? 17.487 3.569 -29.953 1.00 96.75 317 ALA A N 1
ATOM 2581 C CA . ALA A 1 317 ? 18.598 2.618 -29.934 1.00 96.75 317 ALA A CA 1
ATOM 2582 C C . ALA A 1 317 ? 18.682 1.867 -31.270 1.00 96.75 317 ALA A C 1
ATOM 2584 O O . ALA A 1 317 ? 17.706 1.841 -32.020 1.00 96.75 317 ALA A O 1
ATOM 2585 N N . ASN A 1 318 ? 19.819 1.241 -31.586 1.00 95.00 318 ASN A N 1
ATOM 2586 C CA . ASN A 1 318 ? 19.938 0.431 -32.808 1.00 95.00 318 ASN A CA 1
ATOM 2587 C C . ASN A 1 318 ? 18.994 -0.781 -32.791 1.00 95.00 318 ASN A C 1
ATOM 2589 O O . ASN A 1 318 ? 18.469 -1.165 -33.839 1.00 95.00 318 ASN A O 1
ATOM 2593 N N . LYS A 1 319 ? 18.760 -1.361 -31.609 1.00 92.69 319 LYS A N 1
ATOM 2594 C CA . LYS A 1 319 ? 17.811 -2.457 -31.395 1.00 92.69 319 LYS A CA 1
ATOM 2595 C C . LYS A 1 319 ? 17.082 -2.277 -30.064 1.00 92.69 319 LYS A C 1
ATOM 2597 O O . LYS A 1 319 ? 17.703 -1.907 -29.069 1.00 92.69 319 LYS A O 1
ATOM 2602 N N . ILE A 1 320 ? 15.786 -2.586 -30.048 1.00 92.31 320 ILE A N 1
ATOM 2603 C CA . ILE A 1 320 ? 14.994 -2.754 -28.825 1.00 92.31 320 ILE A CA 1
ATOM 2604 C C . ILE A 1 320 ? 14.396 -4.165 -28.843 1.00 92.31 320 ILE A C 1
ATOM 2606 O O . ILE A 1 320 ? 13.830 -4.562 -29.862 1.00 92.31 320 ILE A O 1
ATOM 2610 N N . TYR A 1 321 ? 14.530 -4.931 -27.758 1.00 90.50 321 TYR A N 1
ATOM 2611 C CA . TYR A 1 321 ? 13.955 -6.280 -27.645 1.00 90.50 321 TYR A CA 1
ATOM 2612 C C . TYR A 1 321 ? 13.612 -6.655 -26.195 1.00 90.50 321 TYR A C 1
ATOM 2614 O O . TYR A 1 321 ? 13.986 -5.961 -25.253 1.00 90.50 321 TYR A O 1
ATOM 2622 N N . TRP A 1 322 ? 12.882 -7.759 -26.027 1.00 90.12 322 TRP A N 1
ATOM 2623 C CA . TRP A 1 322 ? 12.397 -8.264 -24.742 1.00 90.12 322 TRP A CA 1
ATOM 2624 C C . TRP A 1 322 ? 13.029 -9.616 -24.391 1.00 90.12 322 TRP A C 1
ATOM 2626 O O . TRP A 1 322 ? 13.020 -10.529 -25.218 1.00 90.12 322 TRP A O 1
ATOM 2636 N N . GLU A 1 323 ? 13.534 -9.751 -23.165 1.00 88.56 323 GLU A N 1
ATOM 2637 C CA . GLU A 1 323 ? 13.976 -11.016 -22.568 1.00 88.56 323 GLU A CA 1
ATOM 2638 C C . GLU A 1 323 ? 13.007 -11.403 -21.431 1.00 88.56 323 GLU A C 1
ATOM 2640 O O . GLU A 1 323 ? 12.965 -10.713 -20.409 1.00 88.56 323 GLU A O 1
ATOM 2645 N N . PRO A 1 324 ? 12.190 -12.465 -21.575 1.00 84.19 324 PRO A N 1
ATOM 2646 C CA . PRO A 1 324 ? 11.242 -12.870 -20.539 1.00 84.19 324 PRO A CA 1
ATOM 2647 C C . PRO A 1 324 ? 11.950 -13.529 -19.343 1.00 84.19 324 PRO A C 1
ATOM 2649 O O . PRO A 1 324 ? 12.780 -14.423 -19.511 1.00 84.19 324 PRO A O 1
ATOM 2652 N N . LEU A 1 325 ? 11.557 -13.139 -18.129 1.00 81.31 325 LEU A N 1
ATOM 2653 C CA . LEU A 1 325 ? 12.017 -13.725 -16.866 1.00 81.31 325 LEU A CA 1
ATOM 2654 C C . LEU A 1 325 ? 10.895 -14.580 -16.254 1.00 81.31 325 LEU A C 1
ATOM 2656 O O . LEU A 1 325 ? 9.745 -14.143 -16.204 1.00 81.31 325 LEU A O 1
ATOM 2660 N N . ASN A 1 326 ? 11.237 -15.788 -15.793 1.00 73.38 326 ASN A N 1
ATOM 2661 C CA . ASN A 1 326 ? 10.302 -16.778 -15.224 1.00 73.38 326 ASN A CA 1
ATOM 2662 C C . ASN A 1 326 ? 10.374 -16.830 -13.688 1.00 73.38 326 ASN A C 1
ATOM 2664 O O . ASN A 1 326 ? 11.452 -16.492 -13.149 1.00 73.38 326 ASN A O 1
#

Organism: NCBI:txid1437425

Radius of gyration: 25.7 Å; chains: 1; bounding box: 52×44×70 Å

Foldseek 3Di:
DPCQVPQVQLAQKWFQWWDDDDQKIKTWIKGHADDPVVDPDPDPAAPSRIFTFIKIFARWPWKDKQNHTDDDDTQPENIWRWRGWHDDQFKIWTWTFRFHPAPPDTDTDIMIIMIGGPGIDIDTDSPDDRPPPPPDPPDVVNLVDDQAADADPPDPDPLNGAAAPVGHGDDDPDSGHHYDDDDDDDDDDDDDDDDDLPQQPCQVVQVQLAQKKFQWWDDDQQKIKTWIKGHADDPVDDRPRFDDDPSRIWTWIKIFARWPFKDKQNHGDRDDTQPANIWGWNTKHDPDQFKIKTWTFHFHDDPPDTDTDIIIMIIGHPGIGIDTDD